Protein AF-0000000079815785 (afdb_homodimer)

Foldseek 3Di:
DPDFDKAWDQDDPVQADPVQFGDPVCVVVVVVVVVQVLLVVLPHHQVNCVVVFKDKDWDDKDKDFDAGHHHPFGKIKTKAWADDDFFKTKMKIFIDTPNHGGMIMIIMMGMATNVPPGTDTDDPSSVSSRDDNDDPDDDPPD/DDDFDKAWDQDDPVQADPVQFGDPVCVVVVVVVVVQVLLVVLPHHQVNCVVVFKDKDWDDKDKDFDAGHHHPFGKIKTKAWADDDFFKTKMKIFIDTPNHGGMIMIIMMGMATNVPPGTDTDDPSSVSSRDDNDDPDDDDPD

Sequence (284 aa):
MHHTFIHPIDVRYLEVDQQGVVFNMWYLAYFDDALTAFLAHRGVPYQDMMDRGFDVQLVNTDITWRRGVGWGDEVGVAVSTARLGSTSFVLDFSVRVDDEECVTGRTVYVVVATDGSGKRPIPDFLRAALEPVEPLLGAVSGMHHTFIHPIDVRYLEVDQQGVVFNMWYLAYFDDALTAFLAHRGVPYQDMMDRGFDVQLVNTDITWRRGVGWGDEVGVAVSTARLGSTSFVLDFSVRVDDEECVTGRTVYVVVATDGSGKRPIPDFLRAALEPVEPLLGAVSG

Secondary structure (DSSP, 8-state):
--PPEEEEE---GGGB-TTSSB-TTHHHHHHHHHHHHHHHHTT--HHHHHHTTEEEEEEEEEEEE-S---TT--EEEEEEEEEE-SSEEEEEEEEEETTEEEEEEEEEEEEEETTS--B-PPPHHHHHHH-SB--SS-----/-PPPEEEEE---GGGB-TTSSB-TTHHHHHHHHHHHHHHHHTT--HHHHHHTTEEEEEEEEEEEE-S---TT--EEEEEEEEEE-SSEEEEEEEEEETTEEEEEEEEEEEEEETTS--B-PPPHHHHHHH-SB--SS-----

Nearest PDB structures (foldseek):
  2egi-assembly1_C  TM=9.684E-01  e=5.042E-11  Aquifex aeolicus
  5v10-assembly1_A-2  TM=9.659E-01  e=1.584E-10  Pseudomonas aeruginosa PAO1
  1z54-assembly1_C  TM=9.532E-01  e=1.678E-10  Thermus thermophilus HB8
  1z54-assembly1_B  TM=9.148E-01  e=1.992E-10  Thermus thermophilus HB8
  2egi-assembly1_A  TM=9.231E-01  e=2.974E-10  Aquifex aeolicus

Solvent-accessible surface area (backbone atoms only — not comparable to full-atom values): 15235 Å² total; per-residue (Å²): 128,86,75,77,51,67,39,77,46,82,62,51,75,86,48,40,42,95,86,62,21,52,41,77,35,55,53,51,50,50,50,51,53,35,52,46,51,51,36,34,74,48,73,46,40,56,66,58,42,42,75,72,40,36,43,73,41,76,37,33,38,41,36,38,49,77,45,82,51,43,69,81,52,61,35,32,33,34,50,33,23,47,42,79,61,63,38,38,38,26,39,25,37,37,32,22,46,87,84,38,79,22,36,39,36,43,35,36,33,35,29,24,36,65,85,68,83,38,79,33,68,59,50,68,72,57,48,59,45,48,50,72,73,47,56,79,62,73,82,76,82,96,127,87,73,75,49,65,38,78,47,83,63,53,74,87,48,41,40,97,86,62,21,52,40,75,32,55,53,52,51,49,50,51,52,38,50,47,51,51,35,35,74,48,72,44,40,57,67,60,42,42,76,72,41,36,44,71,42,74,37,32,38,41,38,38,49,78,46,83,51,43,68,82,53,61,34,32,33,33,51,33,22,47,42,79,61,63,37,36,37,26,38,25,36,38,32,22,47,88,83,39,78,21,34,38,35,42,36,35,32,35,29,24,37,64,84,67,83,38,79,32,66,59,48,69,72,57,48,59,45,48,50,71,73,48,58,78,61,72,82,75,81,97

Radius of gyration: 19.39 Å; Cα contacts (8 Å, |Δi|>4): 593; chains: 2; bounding box: 45×56×38 Å

InterPro domains:
  IPR029069 HotDog domain superfamily [SSF54637] (2-132)
  IPR050563 4-hydroxybenzoyl-CoA thioesterase [PTHR31793] (5-131)

Structure (mmCIF, N/CA/C/O backbone):
data_AF-0000000079815785-model_v1
#
loop_
_entity.id
_entity.type
_entity.pdbx_description
1 polymer '4-hydroxybenzoyl-CoA thioesterase family active site'
#
loop_
_atom_site.group_PDB
_atom_site.id
_atom_site.type_symbol
_atom_site.label_atom_id
_atom_site.label_alt_id
_atom_site.label_comp_id
_atom_site.label_asym_id
_atom_site.label_entity_id
_atom_site.label_seq_id
_atom_site.pdbx_PDB_ins_code
_atom_site.Cartn_x
_atom_site.Cartn_y
_atom_site.Cartn_z
_atom_site.occupancy
_atom_site.B_iso_or_equiv
_atom_site.auth_seq_id
_atom_site.auth_comp_id
_atom_site.auth_asym_id
_atom_site.auth_atom_id
_atom_site.pdbx_PDB_model_num
ATOM 1 N N . MET A 1 1 ? -20.562 13.812 20.344 1 44.97 1 MET A N 1
ATOM 2 C CA . MET A 1 1 ? -19.844 12.688 19.75 1 44.97 1 MET A CA 1
ATOM 3 C C . MET A 1 1 ? -19.266 13.062 18.391 1 44.97 1 MET A C 1
ATOM 5 O O . MET A 1 1 ? -19.984 13.586 17.531 1 44.97 1 MET A O 1
ATOM 9 N N . HIS A 1 2 ? -17.969 13.477 18.312 1 64.56 2 HIS A N 1
ATOM 10 C CA . HIS A 1 2 ? -17.422 14.039 17.078 1 64.56 2 HIS A CA 1
ATOM 11 C C . HIS A 1 2 ? -17.594 13.062 15.914 1 64.56 2 HIS A C 1
ATOM 13 O O . HIS A 1 2 ? -17.438 11.852 16.078 1 64.56 2 HIS A O 1
ATOM 19 N N . HIS A 1 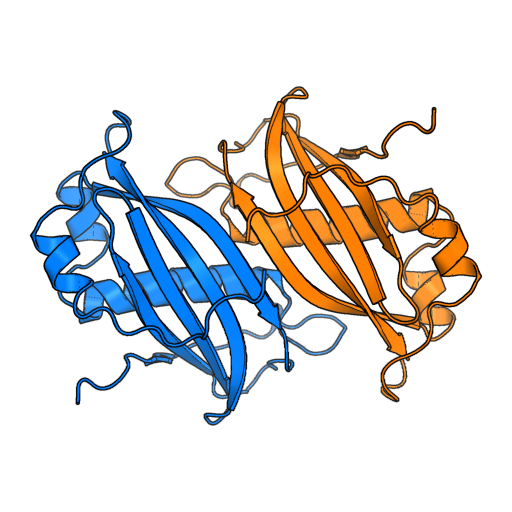3 ? -18.359 13.461 14.977 1 85.88 3 HIS A N 1
ATOM 20 C CA . HIS A 1 3 ? -18.656 12.648 13.797 1 85.88 3 HIS A CA 1
ATOM 21 C C . HIS A 1 3 ? -17.375 12.344 13.008 1 85.88 3 HIS A C 1
ATOM 23 O O . HIS A 1 3 ? -16.531 13.219 12.82 1 85.88 3 HIS A O 1
ATOM 29 N N . THR A 1 4 ? -17.203 11.125 12.75 1 94.31 4 THR A N 1
ATOM 30 C CA . THR A 1 4 ? -16.047 10.672 11.977 1 94.31 4 THR A CA 1
ATOM 31 C C . THR A 1 4 ? -16.031 11.344 10.602 1 94.31 4 THR A C 1
ATOM 33 O O . THR A 1 4 ? -17.062 11.438 9.938 1 94.31 4 THR A O 1
ATOM 36 N N . PHE A 1 5 ? -14.969 11.984 10.312 1 97.75 5 PHE A N 1
ATOM 37 C CA . PHE A 1 5 ? -14.797 12.602 9 1 97.75 5 PHE A CA 1
ATOM 38 C C . PHE A 1 5 ? -14.766 11.547 7.906 1 97.75 5 PHE A C 1
ATOM 40 O O . PHE A 1 5 ? -14.062 10.539 8.023 1 97.75 5 PHE A O 1
ATOM 47 N N . ILE A 1 6 ? -15.539 11.734 6.867 1 98.44 6 ILE A N 1
ATOM 48 C CA . ILE A 1 6 ? -15.562 10.836 5.719 1 98.44 6 ILE A CA 1
ATOM 49 C C . ILE A 1 6 ? -15.258 11.609 4.441 1 98.44 6 ILE A C 1
ATOM 51 O O . ILE A 1 6 ? -15.922 12.602 4.137 1 98.44 6 ILE A O 1
ATOM 55 N N . HIS A 1 7 ? -14.266 11.219 3.736 1 98.69 7 HIS A N 1
ATOM 56 C CA . HIS A 1 7 ? -13.883 11.828 2.473 1 98.69 7 HIS A CA 1
ATOM 57 C C . HIS A 1 7 ? -14.422 11.039 1.286 1 98.69 7 HIS A C 1
ATOM 59 O O . HIS A 1 7 ? -14.086 9.859 1.124 1 98.69 7 HIS A O 1
ATOM 65 N N . PRO A 1 8 ? -15.18 11.695 0.395 1 98.5 8 PRO A N 1
ATOM 66 C CA . PRO A 1 8 ? -15.695 10.961 -0.763 1 98.5 8 PRO A CA 1
ATOM 67 C C . PRO A 1 8 ? -14.625 10.68 -1.811 1 98.5 8 PRO A C 1
ATOM 69 O O . PRO A 1 8 ? -13.742 11.508 -2.033 1 98.5 8 PRO A O 1
ATOM 72 N N . ILE A 1 9 ? -14.711 9.555 -2.404 1 98.44 9 ILE A N 1
ATOM 73 C CA . ILE A 1 9 ? -13.828 9.156 -3.5 1 98.44 9 ILE A CA 1
ATOM 74 C C . ILE A 1 9 ? -14.664 8.828 -4.738 1 98.44 9 ILE A C 1
ATOM 76 O O . ILE A 1 9 ? -15.648 8.086 -4.656 1 98.44 9 ILE A O 1
ATOM 80 N N . ASP A 1 10 ? -14.32 9.406 -5.824 1 97.75 10 ASP A N 1
ATOM 81 C CA . ASP A 1 10 ? -14.875 9.023 -7.121 1 97.75 10 ASP A CA 1
ATOM 82 C C . ASP A 1 10 ? -13.938 8.062 -7.848 1 97.75 10 ASP A C 1
ATOM 84 O O . ASP A 1 10 ? -12.906 8.477 -8.375 1 97.75 10 ASP A O 1
ATOM 88 N N . VAL A 1 11 ? -14.336 6.828 -7.852 1 98.5 11 VAL A N 1
ATOM 89 C CA . VAL A 1 11 ? -13.508 5.816 -8.492 1 98.5 11 VAL A CA 1
ATOM 90 C C . VAL A 1 11 ? -13.5 6.035 -10.008 1 98.5 11 VAL A C 1
ATOM 92 O O . VAL A 1 11 ? -14.562 6.066 -10.641 1 98.5 11 VAL A O 1
ATOM 95 N N . ARG A 1 12 ? -12.43 6.172 -10.609 1 98.56 12 ARG A N 1
ATOM 96 C CA . ARG A 1 12 ? -12.305 6.34 -12.055 1 98.56 12 ARG A CA 1
ATOM 97 C C . ARG A 1 12 ? -12.273 4.992 -12.766 1 98.56 12 ARG A C 1
ATOM 99 O O . ARG A 1 12 ? -11.805 4 -12.203 1 98.56 12 ARG A O 1
ATOM 106 N N . TYR A 1 13 ? -12.625 4.961 -13.977 1 98.25 13 TYR A N 1
ATOM 107 C CA . TYR A 1 13 ? -12.719 3.74 -14.766 1 98.25 13 TYR A CA 1
ATOM 108 C C . TYR A 1 13 ? -11.367 3.037 -14.852 1 98.25 13 TYR A C 1
ATOM 110 O O . TYR A 1 13 ? -11.289 1.813 -14.719 1 98.25 13 TYR A O 1
ATOM 118 N N . LEU A 1 14 ? -10.234 3.668 -14.984 1 98.31 14 LEU A N 1
ATOM 119 C CA . LEU A 1 14 ? -8.906 3.119 -15.227 1 98.31 14 LEU A CA 1
ATOM 120 C C . LEU A 1 14 ? -8.328 2.496 -13.961 1 98.31 14 LEU A C 1
ATOM 122 O O . LEU A 1 14 ? -7.285 1.844 -14 1 98.31 14 LEU A O 1
ATOM 126 N N . GLU A 1 15 ? -8.984 2.76 -12.828 1 98.75 15 GLU A N 1
ATOM 127 C CA . GLU A 1 15 ? -8.461 2.27 -11.562 1 98.75 15 GLU A CA 1
ATOM 128 C C . GLU A 1 15 ? -8.898 0.833 -11.297 1 98.75 15 GLU A C 1
ATOM 130 O O . GLU A 1 15 ? -8.391 0.181 -10.383 1 98.75 15 GLU A O 1
ATOM 135 N N . VAL A 1 16 ? -9.883 0.318 -12.086 1 98.69 16 VAL A N 1
ATOM 136 C CA . VAL A 1 16 ? -10.414 -1.034 -11.945 1 98.69 16 VAL A CA 1
ATOM 137 C C . VAL A 1 16 ? -9.602 -2.002 -12.805 1 98.69 16 VAL A C 1
ATOM 139 O O . VAL A 1 16 ? -9.367 -1.747 -13.984 1 98.69 16 VAL A O 1
ATOM 142 N N . ASP A 1 17 ? -9.203 -3.129 -12.203 1 97.94 17 ASP A N 1
ATOM 143 C CA . ASP A 1 17 ? -8.305 -4.039 -12.906 1 97.94 17 ASP A CA 1
ATOM 144 C C . ASP A 1 17 ? -9.078 -5.223 -13.5 1 97.94 17 ASP A C 1
ATOM 146 O O . ASP A 1 17 ? -10.305 -5.191 -13.578 1 97.94 17 ASP A O 1
ATOM 150 N N . GLN A 1 18 ? -8.344 -6.211 -13.977 1 95.56 18 GLN A N 1
ATOM 151 C CA . GLN A 1 18 ? -8.906 -7.352 -14.688 1 95.56 18 GLN A CA 1
ATOM 152 C C . GLN A 1 18 ? -9.797 -8.188 -13.773 1 95.56 18 GLN A C 1
ATOM 154 O O . GLN A 1 18 ? -10.602 -8.992 -14.25 1 95.56 18 GLN A O 1
ATOM 159 N N . GLN A 1 19 ? -9.641 -8.031 -12.492 1 96.56 19 GLN A N 1
ATOM 160 C CA . GLN A 1 19 ? -10.484 -8.766 -11.555 1 96.56 19 GLN A CA 1
ATOM 161 C C . GLN A 1 19 ? -11.797 -8.031 -11.297 1 96.56 19 GLN A C 1
ATOM 163 O O . GLN A 1 19 ? -12.633 -8.5 -10.531 1 96.56 19 GLN A O 1
ATOM 168 N N . GLY A 1 20 ? -11.93 -6.82 -11.875 1 97.25 20 GLY A N 1
ATOM 169 C CA . GLY A 1 20 ? -13.18 -6.078 -11.805 1 97.25 20 GLY A CA 1
ATOM 170 C C . GLY A 1 20 ? -13.289 -5.207 -10.57 1 97.25 20 GLY A C 1
ATOM 171 O O . GLY A 1 20 ? -14.391 -4.801 -10.188 1 97.25 20 GLY A O 1
ATOM 172 N N . VAL A 1 21 ? -12.172 -5.027 -9.906 1 98.5 21 VAL A N 1
ATOM 173 C CA . VAL A 1 21 ? -12.164 -4.203 -8.703 1 98.5 21 VAL A CA 1
ATOM 174 C C . VAL A 1 21 ? -11.016 -3.197 -8.773 1 98.5 21 VAL A C 1
ATOM 176 O O . VAL A 1 21 ? -10.125 -3.326 -9.609 1 98.5 21 VAL A O 1
ATOM 179 N N . VAL A 1 22 ? -11.086 -2.16 -7.957 1 98.88 22 VAL A N 1
ATOM 180 C CA . VAL A 1 22 ? -10 -1.187 -7.855 1 98.88 22 VAL A CA 1
ATOM 181 C C . VAL A 1 22 ? -8.688 -1.899 -7.531 1 98.88 22 VAL A C 1
ATOM 183 O O . VAL A 1 22 ? -8.609 -2.652 -6.559 1 98.88 22 VAL A O 1
ATOM 186 N N . PHE A 1 23 ? -7.668 -1.639 -8.266 1 98.88 23 PHE A N 1
ATOM 187 C CA . PHE A 1 23 ? -6.352 -2.229 -8.062 1 98.88 23 PHE A CA 1
ATOM 188 C C . PHE A 1 23 ? -5.762 -1.798 -6.727 1 98.88 23 PHE A C 1
ATOM 190 O O . PHE A 1 23 ? -5.984 -0.67 -6.277 1 98.88 23 PHE A O 1
ATOM 197 N N . ASN A 1 24 ? -5.051 -2.641 -6.148 1 98.69 24 ASN A N 1
ATOM 198 C CA . ASN A 1 24 ? -4.652 -2.512 -4.754 1 98.69 24 ASN A CA 1
ATOM 199 C C . ASN A 1 24 ? -3.887 -1.215 -4.504 1 98.69 24 ASN A C 1
ATOM 201 O O . ASN A 1 24 ? -4.066 -0.571 -3.471 1 98.69 24 ASN A O 1
ATOM 205 N N . MET A 1 25 ? -3.064 -0.77 -5.457 1 98.81 25 MET A N 1
ATOM 206 C CA . MET A 1 25 ? -2.17 0.357 -5.211 1 98.81 25 MET A CA 1
ATOM 207 C C . MET A 1 25 ? -2.959 1.649 -5.023 1 98.81 25 MET A C 1
ATOM 209 O O . MET A 1 25 ? -2.521 2.549 -4.305 1 98.81 25 MET A O 1
ATOM 213 N N . TRP A 1 26 ? -4.109 1.76 -5.605 1 98.88 26 TRP A N 1
ATOM 214 C CA . TRP A 1 26 ? -4.855 3.012 -5.621 1 98.88 26 TRP A CA 1
ATOM 215 C C . TRP A 1 26 ? -5.328 3.383 -4.219 1 98.88 26 TRP A C 1
ATOM 217 O O . TRP A 1 26 ? -5.57 4.559 -3.93 1 98.88 26 TRP A O 1
ATOM 227 N N . TYR A 1 27 ? -5.406 2.439 -3.357 1 98.94 27 TYR A N 1
ATOM 228 C CA . TYR A 1 27 ? -5.895 2.707 -2.01 1 98.94 27 TYR A CA 1
ATOM 229 C C . TYR A 1 27 ? -4.91 3.57 -1.232 1 98.94 27 TYR A C 1
ATOM 231 O O . TYR A 1 27 ? -5.312 4.371 -0.385 1 98.94 27 TYR A O 1
ATOM 239 N N . LEU A 1 28 ? -3.623 3.434 -1.52 1 98.94 28 LEU A N 1
ATOM 240 C CA . LEU A 1 28 ? -2.666 4.336 -0.891 1 98.94 28 LEU A CA 1
ATOM 241 C C . LEU A 1 28 ? -2.848 5.762 -1.4 1 98.94 28 LEU A C 1
ATOM 243 O O . LEU A 1 28 ? -2.643 6.723 -0.655 1 98.94 28 LEU A O 1
ATOM 247 N N . ALA A 1 29 ? -3.234 5.922 -2.668 1 98.81 29 ALA A N 1
ATOM 248 C CA . ALA A 1 29 ? -3.584 7.246 -3.178 1 98.81 29 ALA A CA 1
ATOM 249 C C . ALA A 1 29 ? -4.84 7.781 -2.496 1 98.81 29 ALA A C 1
ATOM 251 O O . ALA A 1 29 ? -4.926 8.977 -2.184 1 98.81 29 ALA A O 1
ATOM 252 N N . TYR A 1 30 ? -5.801 6.906 -2.275 1 98.94 30 TYR A N 1
ATOM 253 C CA . TYR A 1 30 ? -7.012 7.309 -1.575 1 98.94 30 TYR A CA 1
ATOM 254 C C . TYR A 1 30 ? -6.695 7.781 -0.161 1 98.94 30 TYR A C 1
ATOM 256 O O . TYR A 1 30 ? -7.25 8.773 0.308 1 98.94 30 TYR A O 1
ATOM 264 N N . PHE A 1 31 ? -5.816 7.051 0.543 1 98.94 31 PHE A N 1
ATOM 265 C CA . PHE A 1 31 ? -5.43 7.426 1.898 1 98.94 31 PHE A CA 1
ATOM 266 C C . PHE A 1 31 ? -4.738 8.781 1.908 1 98.94 31 PHE A C 1
ATOM 268 O O . PHE A 1 31 ? -4.996 9.609 2.785 1 98.94 31 PHE A O 1
ATOM 275 N N . ASP A 1 32 ? -3.912 8.984 0.973 1 98.81 32 ASP A N 1
ATOM 276 C CA . ASP A 1 32 ? -3.219 10.266 0.854 1 98.81 32 ASP A CA 1
ATOM 277 C C . ASP A 1 32 ? -4.207 11.406 0.627 1 98.81 32 ASP A C 1
ATOM 279 O O . ASP A 1 32 ? -4.125 12.445 1.283 1 98.81 32 ASP A O 1
ATOM 283 N N . ASP A 1 33 ? -5.094 11.18 -0.321 1 98.75 33 ASP A N 1
ATOM 284 C CA . ASP A 1 33 ? -6.141 12.148 -0.599 1 98.75 33 ASP A CA 1
ATOM 285 C C . ASP A 1 33 ? -6.98 12.43 0.648 1 98.75 33 ASP A C 1
ATOM 287 O O . ASP A 1 33 ? -7.262 13.586 0.971 1 98.75 33 ASP A O 1
ATOM 291 N N . ALA A 1 34 ? -7.324 11.414 1.352 1 98.88 34 ALA A N 1
ATOM 292 C CA . ALA A 1 34 ? -8.148 11.516 2.555 1 98.88 34 ALA A CA 1
ATOM 293 C C . ALA A 1 34 ? -7.395 12.234 3.674 1 98.88 34 ALA A C 1
ATOM 295 O O . ALA A 1 34 ? -7.984 13.016 4.422 1 98.88 34 ALA A O 1
ATOM 296 N N . LEU A 1 35 ? -6.117 11.906 3.842 1 98.88 35 LEU A N 1
ATOM 297 C CA . LEU A 1 35 ? -5.297 12.633 4.805 1 98.88 35 LEU A CA 1
ATOM 298 C C . LEU A 1 35 ? -5.348 14.133 4.543 1 98.88 35 LEU A C 1
ATOM 300 O O . LEU A 1 35 ? -5.562 14.922 5.465 1 98.88 35 LEU A O 1
ATOM 304 N N . THR A 1 36 ? -5.125 14.516 3.311 1 98.75 36 THR A N 1
ATOM 305 C CA . THR A 1 36 ? -5.102 15.922 2.928 1 98.75 36 THR A CA 1
ATOM 306 C C . THR A 1 36 ? -6.441 16.578 3.221 1 98.75 36 THR A C 1
ATOM 308 O O . THR A 1 36 ? -6.488 17.656 3.816 1 98.75 36 THR A O 1
ATOM 311 N N . ALA A 1 37 ? -7.508 15.93 2.906 1 98.88 37 ALA A N 1
ATOM 312 C CA . ALA A 1 37 ? -8.852 16.453 3.143 1 98.88 37 ALA A CA 1
ATOM 313 C C . ALA A 1 37 ? -9.148 16.547 4.637 1 98.88 37 ALA A C 1
ATOM 315 O O . ALA A 1 37 ? -9.789 17.5 5.09 1 98.88 37 ALA A O 1
ATOM 316 N N . PHE A 1 38 ? -8.742 15.555 5.398 1 98.88 38 PHE A N 1
ATOM 317 C CA . PHE A 1 38 ? -8.938 15.492 6.84 1 98.88 38 PHE A CA 1
ATOM 318 C C . PHE A 1 38 ? -8.266 16.672 7.531 1 98.88 38 PHE A C 1
ATOM 320 O O . PHE A 1 38 ? -8.898 17.375 8.32 1 98.88 38 PHE A O 1
ATOM 327 N N . LEU A 1 39 ? -7.012 16.891 7.184 1 98.81 39 LEU A N 1
ATOM 328 C CA . LEU A 1 39 ? -6.277 18 7.777 1 98.81 39 LEU A CA 1
ATOM 329 C C . LEU A 1 39 ? -6.918 19.328 7.406 1 98.81 39 LEU A C 1
ATOM 331 O O . LEU A 1 39 ? -7.043 20.219 8.25 1 98.81 39 LEU A O 1
ATOM 335 N N . ALA A 1 40 ? -7.324 19.469 6.148 1 98.81 40 ALA A N 1
ATOM 336 C CA . ALA A 1 40 ? -8 20.688 5.723 1 98.81 40 ALA A CA 1
ATOM 337 C C . ALA A 1 40 ? -9.289 20.906 6.508 1 98.81 40 ALA A C 1
ATOM 339 O O . ALA A 1 40 ? -9.562 22.016 6.977 1 98.81 40 ALA A O 1
ATOM 340 N N . HIS A 1 41 ? -10.031 19.859 6.641 1 98.44 41 HIS A N 1
ATOM 341 C CA . HIS A 1 41 ? -11.273 19.891 7.395 1 98.44 41 HIS A CA 1
ATOM 342 C C . HIS A 1 41 ? -11.039 20.359 8.828 1 98.44 41 HIS A C 1
ATOM 344 O O . HIS A 1 41 ? -11.891 21.016 9.422 1 98.44 41 HIS A O 1
ATOM 350 N N . ARG A 1 42 ? -9.914 20.047 9.32 1 98.19 42 ARG A N 1
ATOM 351 C CA . ARG A 1 42 ? -9.555 20.344 10.703 1 98.19 42 ARG A CA 1
ATOM 352 C C . ARG A 1 42 ? -8.82 21.688 10.797 1 98.19 42 ARG A C 1
ATOM 354 O O . ARG A 1 42 ? -8.258 22.016 11.844 1 98.19 42 ARG A O 1
ATOM 361 N N . GLY A 1 43 ? -8.688 22.375 9.711 1 98.25 43 GLY A N 1
ATOM 362 C CA . GLY A 1 43 ? -8.18 23.734 9.734 1 98.25 43 GLY A CA 1
ATOM 363 C C . GLY A 1 43 ? -6.711 23.844 9.375 1 98.25 43 GLY A C 1
ATOM 364 O O . GLY A 1 43 ? -6.078 24.875 9.617 1 98.25 43 GLY A O 1
ATOM 365 N N . VAL A 1 44 ? -6.168 22.75 8.844 1 98.56 44 VAL A N 1
ATOM 366 C CA . VAL A 1 44 ? -4.758 22.75 8.477 1 98.56 44 VAL A CA 1
ATOM 367 C C . VAL A 1 44 ? -4.598 22.281 7.031 1 98.56 44 VAL A C 1
ATOM 369 O O . VAL A 1 44 ? -4.145 21.156 6.785 1 98.56 44 VAL A O 1
ATOM 372 N N . PRO A 1 45 ? -4.883 23.219 6.109 1 98.69 45 PRO A N 1
ATOM 373 C CA . PRO A 1 45 ? -4.57 22.828 4.734 1 98.69 45 PRO A CA 1
ATOM 374 C C . PRO A 1 45 ? -3.102 22.438 4.551 1 98.69 45 PRO A C 1
ATOM 376 O O . PRO A 1 45 ? -2.219 23.078 5.133 1 98.69 45 PRO A O 1
ATOM 379 N N . TYR A 1 46 ? -2.91 21.453 3.777 1 98.44 46 TYR A N 1
ATOM 380 C CA . TYR A 1 46 ? -1.572 20.891 3.648 1 98.44 46 TYR A CA 1
ATOM 381 C C . TYR A 1 46 ? -0.571 21.953 3.195 1 98.44 46 TYR A C 1
ATOM 383 O O . TYR A 1 46 ? 0.554 22 3.697 1 98.44 46 TYR A O 1
ATOM 391 N N . GLN A 1 47 ? -0.963 22.766 2.244 1 98 47 GLN A N 1
ATOM 392 C CA . GLN A 1 47 ? -0.077 23.812 1.752 1 98 47 GLN A CA 1
ATOM 393 C C . GLN A 1 47 ? 0.324 24.766 2.873 1 98 47 GLN A C 1
ATOM 395 O O . GLN A 1 47 ? 1.461 25.234 2.916 1 98 47 GLN A O 1
ATOM 400 N N . ASP A 1 48 ? -0.644 25.094 3.727 1 97.94 48 ASP A N 1
ATOM 401 C CA . ASP A 1 48 ? -0.339 25.938 4.875 1 97.94 48 ASP A CA 1
ATOM 402 C C . ASP A 1 48 ? 0.722 25.297 5.766 1 97.94 48 ASP A C 1
ATOM 404 O O . ASP A 1 48 ? 1.625 25.984 6.254 1 97.94 48 ASP A O 1
ATOM 408 N N . MET A 1 49 ? 0.578 24.031 6 1 98.31 49 MET A N 1
ATOM 409 C CA . MET A 1 49 ? 1.547 23.281 6.793 1 98.31 49 MET A CA 1
ATOM 410 C C . MET A 1 49 ? 2.934 23.344 6.16 1 98.31 49 MET A C 1
ATOM 412 O O . MET A 1 49 ? 3.922 23.609 6.848 1 98.31 49 MET A O 1
ATOM 416 N N . MET A 1 50 ? 3.012 23.188 4.898 1 98.31 50 MET A N 1
ATOM 417 C CA . MET A 1 50 ? 4.281 23.25 4.176 1 98.31 50 MET A CA 1
ATOM 418 C C . MET A 1 50 ? 4.879 24.641 4.25 1 98.31 50 MET A C 1
ATOM 420 O O . MET A 1 50 ? 6.082 24.797 4.453 1 98.31 50 MET A O 1
ATOM 424 N N . ASP A 1 51 ? 4.051 25.688 4.098 1 98.38 51 ASP A N 1
ATOM 425 C CA . ASP A 1 51 ? 4.5 27.078 4.16 1 98.38 51 ASP A CA 1
ATOM 426 C C . ASP A 1 51 ? 5.098 27.406 5.527 1 98.38 51 ASP A C 1
ATOM 428 O O . ASP A 1 51 ? 5.949 28.281 5.645 1 98.38 51 ASP A O 1
ATOM 432 N N . ARG A 1 52 ? 4.629 26.688 6.473 1 98.44 52 ARG A N 1
ATOM 433 C CA . ARG A 1 52 ? 5.109 26.891 7.832 1 98.44 52 ARG A CA 1
ATOM 434 C C . ARG A 1 52 ? 6.363 26.078 8.109 1 98.44 52 ARG A C 1
ATOM 436 O O . ARG A 1 52 ? 6.895 26.094 9.219 1 98.44 52 ARG A O 1
ATOM 443 N N . GLY A 1 53 ? 6.781 25.266 7.148 1 98.5 53 GLY A N 1
ATOM 444 C CA . GLY A 1 53 ? 8.055 24.562 7.246 1 98.5 53 GLY A CA 1
ATOM 445 C C . GLY A 1 53 ? 7.902 23.125 7.684 1 98.5 53 GLY A C 1
ATOM 446 O O . GLY A 1 53 ? 8.875 22.5 8.094 1 98.5 53 GLY A O 1
ATOM 447 N N . PHE A 1 54 ? 6.637 22.609 7.66 1 98.75 54 PHE A N 1
ATOM 448 C CA . PHE A 1 54 ? 6.402 21.234 8.109 1 98.75 54 PHE A CA 1
ATOM 449 C C . PHE A 1 54 ? 5.906 20.375 6.953 1 98.75 54 PHE A C 1
ATOM 451 O O . PHE A 1 54 ? 5.18 20.844 6.078 1 98.75 54 PHE A O 1
ATOM 458 N N . ASP A 1 55 ? 6.305 19.156 6.949 1 98.62 55 ASP A N 1
ATOM 459 C CA . ASP A 1 55 ? 5.859 18.094 6.043 1 98.62 55 ASP A CA 1
ATOM 460 C C . ASP A 1 55 ? 5.699 16.766 6.785 1 98.62 55 ASP A C 1
ATOM 462 O O . ASP A 1 55 ? 5.969 16.688 7.984 1 98.62 55 ASP A O 1
ATOM 466 N N . VAL A 1 56 ? 5.133 15.797 6.125 1 98.56 56 VAL A N 1
ATOM 467 C CA . VAL A 1 56 ? 5.055 14.477 6.742 1 98.56 56 VAL A CA 1
ATOM 468 C C . VAL A 1 56 ? 5.602 13.422 5.777 1 98.56 56 VAL A C 1
ATOM 470 O O . VAL A 1 56 ? 5.5 13.578 4.559 1 98.56 56 VAL A O 1
ATOM 473 N N . GLN A 1 57 ? 6.203 12.453 6.336 1 98.38 57 GLN A N 1
ATOM 474 C CA . GLN A 1 57 ? 6.66 11.281 5.605 1 98.38 57 GLN A CA 1
ATOM 475 C C . GLN A 1 57 ? 5.906 10.031 6.051 1 98.38 57 GLN A C 1
ATOM 477 O O . GLN A 1 57 ? 5.77 9.773 7.246 1 98.38 57 GLN A O 1
ATOM 482 N N . LEU A 1 58 ? 5.359 9.336 5.105 1 98.75 58 LEU A N 1
ATOM 483 C CA . LEU A 1 58 ? 4.797 8.016 5.367 1 98.75 58 LEU A CA 1
ATOM 484 C C . LEU A 1 58 ? 5.902 7 5.629 1 98.75 58 LEU A C 1
ATOM 486 O O . LEU A 1 58 ? 6.816 6.852 4.816 1 98.75 58 LEU A O 1
ATOM 490 N N . VAL A 1 59 ? 5.809 6.309 6.758 1 98.62 59 VAL A N 1
ATOM 491 C CA . VAL A 1 59 ? 6.938 5.438 7.062 1 98.62 59 VAL A CA 1
ATOM 492 C C . VAL A 1 59 ? 6.465 3.99 7.168 1 98.62 59 VAL A C 1
ATOM 494 O O . VAL A 1 59 ? 7.27 3.059 7.098 1 98.62 59 VAL A O 1
ATOM 497 N N . ASN A 1 60 ? 5.227 3.822 7.406 1 98.88 60 ASN A N 1
ATOM 498 C CA . ASN A 1 60 ? 4.648 2.482 7.43 1 98.88 60 ASN A CA 1
ATOM 499 C C . ASN A 1 60 ? 3.146 2.516 7.148 1 98.88 60 ASN A C 1
ATOM 501 O O . ASN A 1 60 ? 2.443 3.414 7.609 1 98.88 60 ASN A O 1
ATOM 505 N N . THR A 1 61 ? 2.688 1.559 6.438 1 98.81 61 THR A N 1
ATOM 506 C CA . THR A 1 61 ? 1.253 1.347 6.289 1 98.81 61 THR A CA 1
ATOM 507 C C . THR A 1 61 ? 0.92 -0.142 6.312 1 98.81 61 THR A C 1
ATOM 509 O O . THR A 1 61 ? 1.634 -0.953 5.719 1 98.81 61 THR A O 1
ATOM 512 N N . ASP A 1 62 ? -0.062 -0.508 7.043 1 98.81 62 ASP A N 1
ATOM 513 C CA . ASP A 1 62 ? -0.687 -1.827 7.031 1 98.81 62 ASP A CA 1
ATOM 514 C C . ASP A 1 62 ? -2.096 -1.761 6.445 1 98.81 62 ASP A C 1
ATOM 516 O O . ASP A 1 62 ? -2.951 -1.034 6.957 1 98.81 62 ASP A O 1
ATOM 520 N N . ILE A 1 63 ? -2.338 -2.434 5.367 1 98.88 63 ILE A N 1
ATOM 521 C CA . ILE A 1 63 ? -3.619 -2.367 4.676 1 98.88 63 ILE A CA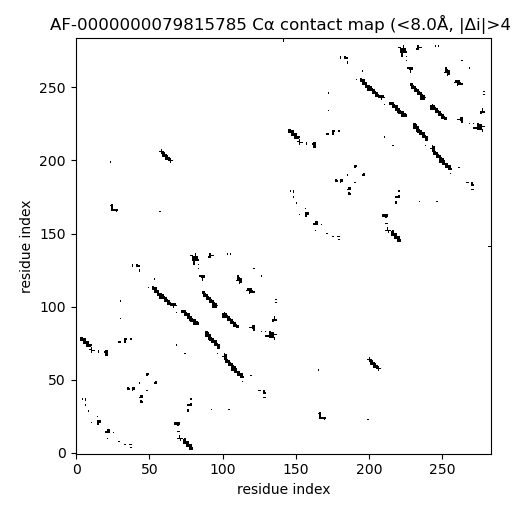 1
ATOM 522 C C . ILE A 1 63 ? -4.227 -3.764 4.578 1 98.88 63 ILE A C 1
ATOM 524 O O . ILE A 1 63 ? -3.523 -4.734 4.289 1 98.88 63 ILE A O 1
ATOM 528 N N . THR A 1 64 ? -5.52 -3.865 4.777 1 98.81 64 THR A N 1
ATOM 529 C CA . THR A 1 64 ? -6.266 -5.113 4.66 1 98.81 64 THR A CA 1
ATOM 530 C C . THR A 1 64 ? -7.441 -4.949 3.703 1 98.81 64 THR A C 1
ATOM 532 O O . THR A 1 64 ? -8.242 -4.027 3.848 1 98.81 64 THR A O 1
ATOM 535 N N . TRP A 1 65 ? -7.465 -5.812 2.721 1 98.75 65 TRP A N 1
ATOM 536 C CA . TRP A 1 65 ? -8.586 -5.879 1.789 1 98.75 65 TRP A CA 1
ATOM 537 C C . TRP A 1 65 ? -9.555 -6.988 2.18 1 98.75 65 TRP A C 1
ATOM 539 O O . TRP A 1 65 ? -9.18 -8.164 2.227 1 98.75 65 TRP A O 1
ATOM 549 N N . ARG A 1 66 ? -10.789 -6.617 2.387 1 97.94 66 ARG A N 1
ATOM 550 C CA . ARG A 1 66 ? -11.797 -7.602 2.758 1 97.94 66 ARG A CA 1
ATOM 551 C C . ARG A 1 66 ? -12.812 -7.793 1.637 1 97.94 66 ARG A C 1
ATOM 553 O O . ARG A 1 66 ? -13.328 -8.898 1.437 1 97.94 66 ARG A O 1
ATOM 560 N N . ARG A 1 67 ? -13.133 -6.727 1.041 1 97.06 67 ARG A N 1
ATOM 561 C CA . ARG A 1 67 ? -14.086 -6.711 -0.068 1 97.06 67 ARG A CA 1
ATOM 562 C C . ARG A 1 67 ? -13.602 -5.793 -1.187 1 97.06 67 ARG A C 1
ATOM 564 O O . ARG A 1 67 ? -13.039 -4.727 -0.925 1 97.06 67 ARG A O 1
ATOM 571 N N . GLY A 1 68 ? -13.93 -6.227 -2.434 1 97.44 68 GLY A N 1
ATOM 572 C CA . GLY A 1 68 ? -13.562 -5.398 -3.57 1 97.44 68 GLY A CA 1
ATOM 573 C C . GLY A 1 68 ? -14.422 -4.16 -3.709 1 97.44 68 GLY A C 1
ATOM 574 O O . GLY A 1 68 ? -15.594 -4.16 -3.32 1 97.44 68 GLY A O 1
ATOM 575 N N . VAL A 1 69 ? -13.797 -3.082 -4.145 1 98.56 69 VAL A N 1
ATOM 576 C CA . VAL A 1 69 ? -14.484 -1.851 -4.523 1 98.56 69 VAL A CA 1
ATOM 577 C C . VAL A 1 69 ? -14.555 -1.746 -6.043 1 98.56 69 VAL A C 1
ATOM 579 O O . VAL A 1 69 ? -13.57 -2.033 -6.738 1 98.56 69 VAL A O 1
ATOM 582 N N . GLY A 1 70 ? -15.672 -1.407 -6.602 1 97.94 70 GLY A N 1
ATOM 583 C CA . GLY A 1 70 ? -15.852 -1.373 -8.039 1 97.94 70 GLY A CA 1
ATOM 584 C C . GLY A 1 70 ? -16.141 0.019 -8.578 1 97.94 70 GLY A C 1
ATOM 585 O O . GLY A 1 70 ? -16.422 0.938 -7.805 1 97.94 70 GLY A O 1
ATOM 586 N N . TRP A 1 71 ? -16 0.134 -9.875 1 97.75 71 TRP A N 1
ATOM 587 C CA . TRP A 1 71 ? -16.391 1.366 -10.547 1 97.75 71 TRP A CA 1
ATOM 588 C C . TRP A 1 71 ? -17.875 1.63 -10.383 1 97.75 71 TRP A C 1
ATOM 590 O O . TRP A 1 71 ? -18.703 0.718 -10.523 1 97.75 71 TRP A O 1
ATOM 600 N N . GLY A 1 72 ? -18.25 2.906 -10.07 1 96.38 72 GLY A N 1
ATOM 601 C CA . GLY A 1 72 ? -19.656 3.246 -9.875 1 96.38 72 GLY A CA 1
ATOM 602 C C . GLY A 1 72 ? -20.094 3.16 -8.422 1 96.38 72 GLY A C 1
ATOM 603 O O . GLY A 1 72 ? -21.156 3.674 -8.055 1 96.38 72 GLY A O 1
ATOM 604 N N . ASP A 1 73 ? -19.328 2.418 -7.59 1 97.5 73 ASP A N 1
ATOM 605 C CA . ASP A 1 73 ? -19.641 2.363 -6.168 1 97.5 73 ASP A CA 1
ATOM 606 C C . ASP A 1 73 ? -19.641 3.762 -5.551 1 97.5 73 ASP A C 1
ATOM 608 O O . ASP A 1 73 ? -18.906 4.641 -5.996 1 97.5 73 ASP A O 1
ATOM 612 N N . GLU A 1 74 ? -20.438 4.012 -4.562 1 96.88 74 GLU A N 1
ATOM 613 C CA . GLU A 1 74 ? -20.344 5.184 -3.699 1 96.88 74 GLU A CA 1
ATOM 614 C C . GLU A 1 74 ? -19.312 4.973 -2.594 1 96.88 74 GLU A C 1
ATOM 616 O O . GLU A 1 74 ? -19.594 4.312 -1.594 1 96.88 74 GLU A O 1
ATOM 621 N N . VAL A 1 75 ? -18.172 5.551 -2.791 1 98.5 75 VAL A N 1
ATOM 622 C CA . VAL A 1 75 ? -17.047 5.234 -1.928 1 98.5 75 VAL A CA 1
ATOM 623 C C . VAL A 1 75 ? -16.75 6.414 -1.003 1 98.5 75 VAL A C 1
ATOM 625 O O . VAL A 1 75 ? -16.781 7.57 -1.433 1 98.5 75 VAL A O 1
ATOM 628 N N . GLY A 1 76 ? -16.562 6.148 0.272 1 98.69 76 GLY A N 1
ATOM 629 C CA . GLY A 1 76 ? -16.031 7.082 1.249 1 98.69 76 GLY A CA 1
ATOM 630 C C . GLY A 1 76 ? -14.875 6.512 2.057 1 98.69 76 GLY A C 1
ATOM 631 O O . GLY A 1 76 ? -14.844 5.312 2.334 1 98.69 76 GLY A O 1
ATOM 632 N N . VAL A 1 77 ? -13.984 7.355 2.416 1 98.88 77 VAL A N 1
ATOM 633 C CA . VAL A 1 77 ? -12.891 6.965 3.299 1 98.88 77 VAL A CA 1
ATOM 634 C C . VAL A 1 77 ? -13.039 7.668 4.645 1 98.88 77 VAL A C 1
ATOM 636 O O . VAL A 1 77 ? -12.922 8.891 4.727 1 98.88 77 VAL A O 1
ATOM 639 N N . ALA A 1 78 ? -13.273 6.898 5.668 1 98.69 78 ALA A N 1
ATOM 640 C CA . ALA A 1 78 ? -13.234 7.438 7.027 1 98.69 78 ALA A CA 1
ATOM 641 C C . ALA A 1 78 ? -11.797 7.586 7.516 1 98.69 78 ALA A C 1
ATOM 643 O O . ALA A 1 78 ? -10.953 6.723 7.258 1 98.69 78 ALA A O 1
ATOM 644 N N . VAL A 1 79 ? -11.57 8.695 8.234 1 98.69 79 VAL A N 1
ATOM 645 C 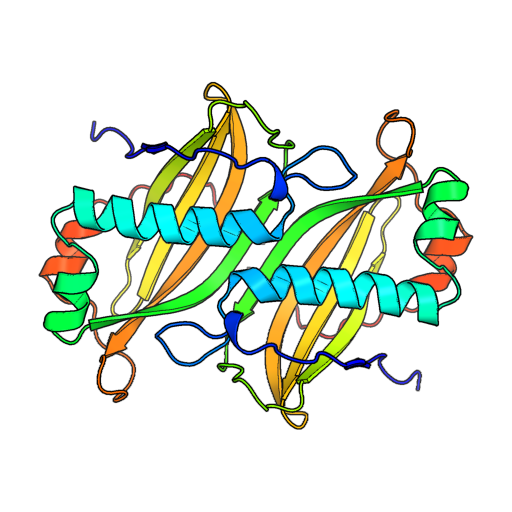CA . VAL A 1 79 ? -10.234 8.977 8.75 1 98.69 79 VAL A CA 1
ATOM 646 C C . VAL A 1 79 ? -10.312 9.367 10.219 1 98.69 79 VAL A C 1
ATOM 648 O O . VAL A 1 79 ? -11.195 10.133 10.617 1 98.69 79 VAL A O 1
ATOM 651 N N . SER A 1 80 ? -9.422 8.875 11.016 1 98.44 80 SER A N 1
ATOM 652 C CA . SER A 1 80 ? -9.297 9.32 12.398 1 98.44 80 SER A CA 1
ATOM 653 C C . SER A 1 80 ? -7.887 9.094 12.93 1 98.44 80 SER A C 1
ATOM 655 O O . SER A 1 80 ? -7.168 8.219 12.438 1 98.44 80 SER A O 1
ATOM 657 N N . THR A 1 81 ? -7.57 9.867 13.906 1 98.75 81 THR A N 1
ATOM 658 C CA . THR A 1 81 ? -6.273 9.703 14.555 1 98.75 81 THR A CA 1
ATOM 659 C C . THR A 1 81 ? -6.281 8.492 15.477 1 98.75 81 THR A C 1
ATOM 661 O O . THR A 1 81 ? -7.148 8.367 16.344 1 98.75 81 THR A O 1
ATOM 664 N N . ALA A 1 82 ? -5.332 7.664 15.242 1 98.75 82 ALA A N 1
ATOM 665 C CA . ALA A 1 82 ? -5.25 6.449 16.047 1 98.75 82 ALA A CA 1
ATOM 666 C C . ALA A 1 82 ? -4.25 6.609 17.188 1 98.75 82 ALA A C 1
ATOM 668 O O . ALA A 1 82 ? -4.418 6.02 18.25 1 98.75 82 ALA A O 1
ATOM 669 N N . ARG A 1 83 ? -3.236 7.289 16.938 1 98.75 83 ARG A N 1
ATOM 670 C CA . ARG A 1 83 ? -2.174 7.547 17.906 1 98.75 83 ARG A CA 1
ATOM 671 C C . ARG A 1 83 ? -1.509 8.891 17.641 1 98.75 83 ARG A C 1
ATOM 673 O O . ARG A 1 83 ? -1.431 9.336 16.5 1 98.75 83 ARG A O 1
ATOM 680 N N . LEU A 1 84 ? -1.074 9.445 18.625 1 98.62 84 LEU A N 1
ATOM 681 C CA . LEU A 1 84 ? -0.36 10.719 18.562 1 98.62 84 LEU A CA 1
ATOM 682 C C . LEU A 1 84 ? 0.892 10.688 19.422 1 98.62 84 LEU A C 1
ATOM 684 O O . LEU A 1 84 ? 0.802 10.516 20.641 1 98.62 84 LEU A O 1
ATOM 688 N N . GLY A 1 85 ? 2.039 10.781 18.766 1 98.62 85 GLY A N 1
ATOM 689 C CA . GLY A 1 85 ? 3.312 10.812 19.469 1 98.62 85 GLY A CA 1
ATOM 690 C C . GLY A 1 85 ? 3.938 12.195 19.5 1 98.62 85 GLY A C 1
ATOM 691 O O . GLY A 1 85 ? 3.24 13.203 19.359 1 98.62 85 GLY A O 1
ATOM 692 N N . SER A 1 86 ? 5.297 12.242 19.734 1 98.69 86 SER A N 1
ATOM 693 C CA . SER A 1 86 ? 6.004 13.516 19.781 1 98.69 86 SER A CA 1
ATOM 694 C C . SER A 1 86 ? 6.395 13.992 18.391 1 98.69 86 SER A C 1
ATOM 696 O O . 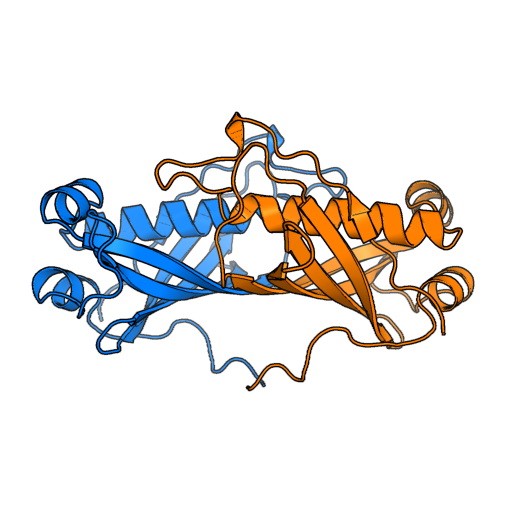SER A 1 86 ? 6.289 15.188 18.094 1 98.69 86 SER A O 1
ATOM 698 N N . THR A 1 87 ? 6.84 13.047 17.594 1 98.88 87 THR A N 1
ATOM 699 C CA . THR A 1 87 ? 7.316 13.422 16.266 1 98.88 87 THR A CA 1
ATOM 700 C C . THR A 1 87 ? 6.547 12.672 15.18 1 98.88 87 THR A C 1
ATOM 702 O O . THR A 1 87 ? 6.766 12.898 13.992 1 98.88 87 THR A O 1
ATOM 705 N N . SER A 1 88 ? 5.656 11.719 15.609 1 98.88 88 SER A N 1
ATOM 706 C CA . SER A 1 88 ? 4.91 10.891 14.664 1 98.88 88 SER A CA 1
ATOM 707 C C . SER A 1 88 ? 3.451 10.75 15.086 1 98.88 88 SER A C 1
ATOM 709 O O . SER A 1 88 ? 3.107 10.992 16.234 1 98.88 88 SER A O 1
ATOM 711 N N . PHE A 1 89 ? 2.637 10.414 14.125 1 98.88 89 PHE A N 1
ATOM 712 C CA . PHE A 1 89 ? 1.23 10.125 14.383 1 98.88 89 PHE A CA 1
ATOM 713 C C . PHE A 1 89 ? 0.728 9.016 13.461 1 98.88 89 PHE A C 1
ATOM 715 O O . PHE A 1 89 ? 1.373 8.695 12.461 1 98.88 89 PHE A O 1
ATOM 722 N N . VAL A 1 90 ? -0.365 8.414 13.906 1 98.94 90 VAL A N 1
ATOM 723 C CA . VAL A 1 90 ? -0.965 7.301 13.172 1 98.94 90 VAL A CA 1
ATOM 724 C C . VAL A 1 90 ? -2.406 7.645 12.797 1 98.94 90 VAL A C 1
ATOM 726 O O . VAL A 1 90 ? -3.186 8.086 13.648 1 98.94 90 VAL A O 1
ATOM 729 N N . LEU A 1 91 ? -2.736 7.492 11.57 1 98.88 91 LEU A N 1
ATOM 730 C CA . LEU A 1 91 ? -4.121 7.605 11.125 1 98.88 91 LEU A CA 1
ATOM 731 C C . LEU A 1 91 ? -4.684 6.242 10.734 1 98.88 91 LEU A C 1
ATOM 733 O O . LEU A 1 91 ? -3.98 5.426 10.133 1 98.88 91 LEU A O 1
ATOM 737 N N . ASP A 1 92 ? -5.918 6.066 11.07 1 98.88 92 ASP A N 1
ATOM 738 C CA . ASP A 1 92 ? -6.719 4.957 10.555 1 98.88 92 ASP A CA 1
ATOM 739 C C . ASP A 1 92 ? -7.566 5.395 9.367 1 98.88 92 ASP A C 1
ATOM 741 O O . ASP A 1 92 ? -8.133 6.492 9.367 1 98.88 92 ASP A O 1
ATOM 745 N N . PHE A 1 93 ? -7.633 4.535 8.43 1 98.94 93 PHE A N 1
ATOM 746 C CA . PHE A 1 93 ? -8.492 4.715 7.266 1 98.94 93 PHE A CA 1
ATOM 747 C C . PHE A 1 93 ? -9.445 3.539 7.109 1 98.94 93 PHE A C 1
ATOM 749 O O . PHE A 1 93 ? -9.047 2.383 7.277 1 98.94 93 PHE A O 1
ATOM 756 N N . SER A 1 94 ? -10.656 3.818 6.836 1 98.81 94 SER A N 1
ATOM 757 C CA . SER A 1 94 ? -11.672 2.822 6.5 1 98.81 94 SER A CA 1
ATOM 758 C C . SER A 1 94 ? -12.383 3.178 5.203 1 98.81 94 SER A C 1
ATOM 760 O O . SER A 1 94 ? -13.141 4.152 5.152 1 98.81 94 SER A O 1
ATOM 762 N N . VAL A 1 95 ? -12.086 2.426 4.164 1 98.88 95 VAL A N 1
ATOM 763 C CA . VAL A 1 95 ? -12.781 2.592 2.889 1 98.88 95 VAL A CA 1
ATOM 764 C C . VAL A 1 95 ? -14.125 1.872 2.932 1 98.88 95 VAL A C 1
ATOM 766 O O . VAL A 1 95 ? -14.188 0.67 3.203 1 98.88 95 VAL A O 1
ATOM 769 N N . ARG A 1 96 ? -15.102 2.607 2.557 1 98.62 96 ARG A N 1
ATOM 770 C CA . ARG A 1 96 ? -16.453 2.076 2.719 1 98.62 96 ARG A CA 1
ATOM 771 C C . ARG A 1 96 ? -17.266 2.24 1.438 1 98.62 96 ARG A C 1
ATOM 773 O O . ARG A 1 96 ? -17.125 3.242 0.733 1 98.62 96 ARG A O 1
ATOM 780 N N . VAL A 1 97 ? -18.031 1.235 1.145 1 98.06 97 VAL A N 1
ATOM 781 C CA . VAL A 1 97 ? -19.062 1.269 0.107 1 98.06 97 VAL A CA 1
ATOM 782 C C . VAL A 1 97 ? -20.438 1.1 0.739 1 98.06 97 VAL A C 1
ATOM 784 O O . VAL A 1 97 ? -20.703 0.105 1.419 1 98.06 97 VAL A O 1
ATOM 787 N N . ASP A 1 98 ? -21.328 2.037 0.47 1 91.44 98 ASP A N 1
ATOM 788 C CA . ASP A 1 98 ? -22.641 2 1.092 1 91.44 98 ASP A CA 1
ATOM 789 C C . ASP A 1 98 ? -22.547 1.692 2.584 1 91.44 98 ASP A C 1
ATOM 791 O O . ASP A 1 98 ? -23.203 0.785 3.084 1 91.44 98 ASP A O 1
ATOM 795 N N . ASP A 1 99 ? -21.594 2.186 3.316 1 89 99 ASP A N 1
ATOM 796 C CA . ASP A 1 99 ? -21.359 2.156 4.758 1 89 99 ASP A CA 1
ATOM 797 C C . ASP A 1 99 ? -20.766 0.823 5.191 1 89 99 ASP A C 1
ATOM 799 O O . ASP A 1 99 ? -20.625 0.56 6.387 1 89 99 ASP A O 1
ATOM 803 N N . GLU A 1 100 ? -20.5 -0.008 4.273 1 96.5 100 GLU A N 1
ATOM 804 C CA . GLU A 1 100 ? -19.812 -1.257 4.578 1 96.5 100 GLU A CA 1
ATOM 805 C C . GLU A 1 100 ? -18.297 -1.11 4.395 1 96.5 100 GLU A C 1
ATOM 807 O O . GLU A 1 100 ? -17.828 -0.661 3.346 1 96.5 100 GLU A O 1
ATOM 812 N N . GLU A 1 101 ? -17.594 -1.454 5.414 1 98.31 101 GLU A N 1
ATOM 813 C CA . GLU A 1 101 ? -16.125 -1.376 5.355 1 98.31 101 GLU A CA 1
ATOM 814 C C . GLU A 1 101 ? -15.562 -2.414 4.391 1 98.31 101 GLU A C 1
ATOM 816 O O . GLU A 1 101 ? -15.859 -3.604 4.504 1 98.31 101 GLU A O 1
ATOM 821 N N . CYS A 1 102 ? -14.812 -2.008 3.434 1 98.75 102 CYS A N 1
ATOM 822 C CA . CYS A 1 102 ? -14.25 -2.883 2.408 1 98.75 102 CYS A CA 1
ATOM 823 C C . CYS A 1 102 ? -12.75 -3.051 2.59 1 98.75 102 CYS A C 1
ATOM 825 O O . CYS A 1 102 ? -12.227 -4.164 2.496 1 98.75 102 CYS A O 1
ATOM 827 N N . VAL A 1 103 ? -12.039 -1.95 2.82 1 98.81 103 VAL A N 1
ATOM 828 C CA . VAL A 1 103 ? -10.586 -1.933 2.971 1 98.81 103 VAL A CA 1
ATOM 829 C C . VAL A 1 103 ? -10.203 -1.044 4.152 1 98.81 103 VAL A C 1
ATOM 831 O O . VAL A 1 103 ? -10.766 0.037 4.332 1 98.81 103 VAL A O 1
ATOM 834 N N . THR A 1 104 ? -9.242 -1.466 4.953 1 98.88 104 THR A N 1
ATOM 835 C CA . THR A 1 104 ? -8.758 -0.644 6.055 1 98.88 104 THR A CA 1
ATOM 836 C C . THR A 1 104 ? -7.246 -0.441 5.949 1 98.88 104 THR A C 1
ATOM 838 O O . THR A 1 104 ? -6.543 -1.264 5.359 1 98.88 104 THR A O 1
ATOM 841 N N . GLY A 1 105 ? -6.824 0.65 6.426 1 98.81 105 GLY A N 1
ATOM 842 C CA . GLY A 1 105 ? -5.406 0.977 6.48 1 98.81 105 GLY A CA 1
ATOM 843 C C . GLY A 1 105 ? -5.02 1.739 7.734 1 98.81 105 GLY A C 1
ATOM 844 O O . GLY A 1 105 ? -5.773 2.594 8.203 1 98.81 105 GLY A O 1
ATOM 845 N N . ARG A 1 106 ? -3.957 1.408 8.32 1 98.94 106 ARG A N 1
ATOM 846 C CA . ARG A 1 106 ? -3.305 2.164 9.383 1 98.94 106 ARG A CA 1
ATOM 847 C C . ARG A 1 106 ? -1.93 2.654 8.945 1 98.94 106 ARG A C 1
ATOM 849 O O . ARG A 1 106 ? -1.087 1.858 8.523 1 98.94 106 ARG A O 1
ATOM 856 N N . THR A 1 107 ? -1.722 3.902 8.961 1 98.88 107 THR A N 1
ATOM 857 C CA . THR A 1 107 ? -0.503 4.492 8.422 1 98.88 107 THR A CA 1
ATOM 858 C C . THR A 1 107 ? 0.217 5.32 9.484 1 98.88 107 THR A C 1
ATOM 860 O O . THR A 1 107 ? -0.411 6.102 10.195 1 98.88 107 THR A O 1
ATOM 863 N N . VAL A 1 108 ? 1.495 5.148 9.555 1 98.94 108 VAL A N 1
ATOM 864 C CA . VAL A 1 108 ? 2.357 5.938 10.43 1 98.94 108 VAL A CA 1
ATOM 865 C C . VAL A 1 108 ? 3.016 7.059 9.633 1 98.94 108 VAL A C 1
ATOM 867 O O . VAL A 1 108 ? 3.641 6.809 8.602 1 98.94 108 VAL A O 1
ATOM 870 N N . TYR A 1 109 ? 2.881 8.25 10.133 1 98.88 109 TYR A N 1
ATOM 871 C CA . TYR A 1 109 ? 3.518 9.43 9.555 1 98.88 109 TYR A CA 1
ATOM 872 C C . TYR A 1 109 ? 4.531 10.031 10.523 1 98.88 109 TYR A C 1
ATOM 874 O O . TYR A 1 109 ? 4.293 10.078 11.727 1 98.88 109 TYR A O 1
ATOM 882 N N . VAL A 1 110 ? 5.57 10.492 9.992 1 98.94 110 VAL A N 1
ATOM 883 C CA . VAL A 1 110 ? 6.555 11.242 10.773 1 98.94 110 VAL A CA 1
ATOM 884 C C . VAL A 1 110 ? 6.586 12.695 10.297 1 98.94 110 VAL A C 1
ATOM 886 O O . VAL A 1 110 ? 6.594 12.961 9.094 1 98.94 110 VAL A O 1
ATOM 889 N N . VAL A 1 111 ? 6.629 13.609 11.203 1 98.94 111 VAL A N 1
ATOM 890 C CA . VAL A 1 111 ? 6.699 15.023 10.867 1 98.94 111 VAL A CA 1
ATOM 891 C C . VAL A 1 111 ? 8.148 15.422 10.594 1 98.94 111 VAL A C 1
ATOM 893 O O . VAL A 1 111 ? 9.047 15.07 11.359 1 98.94 111 VAL A O 1
ATOM 896 N N . VAL A 1 112 ? 8.312 16.125 9.5 1 98.75 112 VAL A N 1
ATOM 897 C CA . VAL A 1 112 ? 9.664 16.516 9.109 1 98.75 112 VAL A CA 1
ATOM 898 C C . VAL A 1 112 ? 9.656 18 8.695 1 98.75 112 VAL A C 1
ATOM 900 O O . VAL A 1 112 ? 8.602 18.562 8.43 1 98.75 112 VAL A O 1
ATOM 903 N N . ALA A 1 113 ? 10.867 18.547 8.625 1 98.62 113 ALA A N 1
ATOM 904 C CA . ALA A 1 113 ? 11.031 19.891 8.109 1 98.62 113 ALA A CA 1
ATOM 905 C C . ALA A 1 113 ? 11.023 19.906 6.582 1 98.62 113 ALA A C 1
ATOM 907 O O . ALA A 1 113 ? 11.555 19 5.945 1 98.62 113 ALA A O 1
ATOM 908 N N . THR A 1 114 ? 10.539 21.047 6.008 1 97.94 114 THR A N 1
ATOM 909 C CA . THR A 1 114 ? 10.516 21.141 4.555 1 97.94 114 THR A CA 1
ATOM 910 C C . THR A 1 114 ? 11.906 21.469 4.008 1 97.94 114 THR A C 1
ATOM 912 O O . THR A 1 114 ? 12.156 21.297 2.812 1 97.94 114 THR A O 1
ATOM 915 N N . ASP A 1 115 ? 12.805 21.844 4.895 1 96.94 115 ASP A N 1
ATOM 916 C CA . ASP A 1 115 ? 14.117 22.266 4.418 1 96.94 115 ASP A CA 1
ATOM 917 C C . ASP A 1 115 ? 15.102 21.094 4.41 1 96.94 115 ASP A C 1
ATOM 919 O O . ASP A 1 115 ? 16.281 21.281 4.141 1 96.94 115 ASP A O 1
ATOM 923 N N . GLY A 1 116 ? 14.641 19.984 4.812 1 95 116 GLY A N 1
ATOM 924 C CA . GLY A 1 116 ? 15.469 18.797 4.742 1 95 116 GLY A CA 1
ATOM 925 C C . GLY A 1 116 ? 16.266 18.547 6.008 1 95 116 GLY A C 1
ATOM 926 O O . GLY A 1 116 ? 17.094 17.625 6.051 1 95 116 GLY A O 1
ATOM 927 N N . SER A 1 117 ? 16 19.234 7.059 1 96.94 117 SER A N 1
ATOM 928 C CA . SER A 1 117 ? 16.797 19.125 8.273 1 96.94 117 SER A CA 1
ATOM 929 C C . SER A 1 117 ? 16.375 17.938 9.109 1 96.94 117 SER A C 1
ATOM 931 O O . SER A 1 117 ? 17.016 17.609 10.109 1 96.94 117 SER A O 1
ATOM 933 N N . GLY A 1 118 ? 15.305 17.344 8.695 1 97.31 118 GLY A N 1
ATOM 934 C CA . GLY A 1 118 ? 14.977 16.078 9.328 1 97.31 118 GLY A CA 1
ATOM 935 C C . GLY A 1 118 ? 13.742 16.156 10.203 1 97.31 118 GLY A C 1
ATOM 936 O O . GLY A 1 118 ? 12.875 17 10 1 97.31 118 GLY A O 1
ATOM 937 N N . LYS A 1 119 ? 13.602 15.258 11.164 1 98.19 119 LYS A N 1
ATOM 938 C CA . LYS A 1 119 ? 12.438 15.047 12.016 1 98.19 119 LYS A CA 1
ATOM 939 C C . LYS A 1 119 ? 12.18 16.25 12.898 1 98.19 119 LYS A C 1
ATOM 941 O O . LYS A 1 119 ? 13.117 16.891 13.398 1 98.19 119 LYS A O 1
ATOM 946 N N . ARG A 1 120 ? 10.961 16.531 13.062 1 98.56 120 ARG A N 1
ATOM 947 C CA . ARG A 1 120 ? 10.508 17.641 13.906 1 98.56 120 ARG A CA 1
ATOM 948 C C . ARG A 1 120 ? 9.438 17.172 14.891 1 98.56 120 ARG A C 1
ATOM 950 O O . ARG A 1 120 ? 8.648 16.266 14.578 1 98.56 120 ARG A O 1
ATOM 957 N N . PRO A 1 121 ? 9.391 17.844 16.047 1 98.75 121 PRO A N 1
ATOM 958 C CA . PRO A 1 121 ? 8.219 17.609 16.891 1 98.75 121 PRO A CA 1
ATOM 959 C C . PRO A 1 121 ? 6.914 18.031 16.203 1 98.75 121 PRO A C 1
ATOM 961 O O . PRO A 1 121 ? 6.914 18.953 15.398 1 98.75 121 PRO A O 1
ATOM 964 N N . ILE A 1 122 ? 5.871 17.344 16.547 1 98.94 122 ILE A N 1
ATOM 965 C CA . ILE A 1 122 ? 4.57 17.781 16.047 1 98.94 122 ILE A CA 1
ATOM 966 C C . ILE A 1 122 ? 4.25 19.172 16.578 1 98.94 122 ILE A C 1
ATOM 968 O O . ILE A 1 122 ? 4.137 19.359 17.797 1 98.94 122 ILE A O 1
ATOM 972 N N . PRO A 1 123 ? 4.082 20.125 15.664 1 98.81 123 PRO A N 1
ATOM 973 C CA . PRO A 1 123 ? 3.766 21.469 16.156 1 98.81 123 PRO A CA 1
ATOM 974 C C . PRO A 1 123 ? 2.352 21.562 16.734 1 98.81 123 PRO A C 1
ATOM 976 O O . PRO A 1 123 ? 1.487 20.75 16.391 1 98.81 123 PRO A O 1
ATOM 979 N N . ASP A 1 124 ? 2.092 22.578 17.5 1 98.56 124 ASP A N 1
ATOM 980 C CA . ASP A 1 124 ? 0.838 22.703 18.234 1 98.56 124 ASP A CA 1
ATOM 981 C C . ASP A 1 124 ? -0.357 22.734 17.297 1 98.56 124 ASP A C 1
ATOM 983 O O . ASP A 1 124 ? -1.392 22.125 17.562 1 98.56 124 ASP A O 1
ATOM 987 N N . PHE A 1 125 ? -0.246 23.453 16.203 1 98.62 125 PHE A N 1
ATOM 988 C CA . PHE A 1 125 ? -1.383 23.609 15.312 1 98.62 125 PHE A CA 1
ATOM 989 C C . PHE A 1 125 ? -1.749 22.266 14.68 1 98.62 125 PHE A C 1
ATOM 991 O O . PHE A 1 125 ? -2.928 21.969 14.477 1 98.62 125 PHE A O 1
ATOM 998 N N . LEU A 1 126 ? -0.76 21.469 14.344 1 98.81 126 LEU A N 1
ATOM 999 C CA . LEU A 1 126 ? -1.024 20.141 13.789 1 98.81 126 LEU A CA 1
ATOM 1000 C C . LEU A 1 126 ? -1.553 19.203 14.859 1 98.81 126 LEU A C 1
ATOM 1002 O O . LEU A 1 126 ? -2.457 18.406 14.602 1 98.81 126 LEU A O 1
ATOM 1006 N N . ARG A 1 127 ? -0.983 19.266 16.031 1 98.75 127 ARG A N 1
ATOM 1007 C CA . ARG A 1 127 ? -1.474 18.453 17.156 1 98.75 127 ARG A CA 1
ATOM 1008 C C . ARG A 1 127 ? -2.959 18.703 17.391 1 98.75 127 ARG A C 1
ATOM 1010 O O . ARG A 1 127 ? -3.732 17.766 17.562 1 98.75 127 ARG A O 1
ATOM 1017 N N . ALA A 1 128 ? -3.312 19.969 17.422 1 98.44 128 ALA A N 1
ATOM 1018 C CA . ALA A 1 128 ? -4.711 20.328 17.641 1 98.44 128 ALA A CA 1
ATOM 1019 C C . ALA A 1 128 ? -5.602 19.734 16.547 1 98.44 128 ALA A C 1
ATOM 1021 O O . ALA A 1 128 ? -6.715 19.297 16.828 1 98.44 128 ALA A O 1
ATOM 1022 N N . ALA A 1 129 ? -5.094 19.734 15.336 1 98.38 129 ALA A N 1
ATOM 1023 C CA . ALA A 1 129 ? -5.848 19.188 14.203 1 98.38 129 ALA A CA 1
ATOM 1024 C C . ALA A 1 129 ? -5.996 17.672 14.305 1 98.38 129 ALA A C 1
ATOM 1026 O O . ALA A 1 129 ? -6.98 17.109 13.828 1 98.38 129 ALA A O 1
ATOM 1027 N N . LEU A 1 130 ? -5.055 17.031 14.938 1 98.56 130 LEU A N 1
ATOM 1028 C CA . LEU A 1 130 ? -5.012 15.57 14.977 1 98.56 130 LEU A CA 1
ATOM 1029 C C . LEU A 1 130 ? -5.777 15.031 16.172 1 98.56 130 LEU A C 1
ATOM 1031 O O . LEU A 1 130 ? -6.082 13.844 16.25 1 98.56 130 LEU A O 1
ATOM 1035 N N . GLU A 1 131 ? -6.086 15.867 17.125 1 97.56 131 GLU A N 1
ATOM 1036 C CA . GLU A 1 131 ? -6.875 15.477 18.281 1 97.56 131 GLU A CA 1
ATOM 1037 C C . GLU A 1 131 ? -8.367 15.641 18.016 1 97.56 131 GLU A C 1
ATOM 1039 O O . GLU A 1 131 ? -8.773 16.5 17.234 1 97.56 131 GLU A O 1
ATOM 1044 N N . PRO A 1 132 ? -9.258 14.836 18.656 1 97.62 132 PRO A N 1
ATOM 1045 C CA . PRO A 1 132 ? -8.906 13.805 19.641 1 97.62 132 PRO A CA 1
ATOM 1046 C C . PRO A 1 132 ? -8.445 12.5 18.984 1 97.62 132 PRO A C 1
ATOM 1048 O O . PRO A 1 132 ? -8.703 12.273 17.797 1 97.62 132 PRO A O 1
ATOM 1051 N N . VAL A 1 133 ? -7.734 11.703 19.75 1 98 133 VAL A N 1
ATOM 1052 C CA . VAL A 1 133 ? -7.336 10.367 19.328 1 98 133 VAL A CA 1
ATOM 1053 C C . VAL A 1 133 ? -8.516 9.406 19.484 1 98 133 VAL A C 1
ATOM 1055 O O . VAL A 1 133 ? -8.961 9.133 20.594 1 98 133 VAL A O 1
ATOM 1058 N N . GLU A 1 134 ? -8.961 8.938 18.359 1 97.38 134 GLU A N 1
ATOM 1059 C CA . GLU A 1 134 ? -10.102 8.023 18.312 1 97.38 134 GLU A CA 1
ATOM 1060 C C . GLU A 1 134 ? -9.891 6.938 17.25 1 97.38 134 GLU A C 1
ATOM 1062 O O . GLU A 1 134 ? -10.383 7.047 16.125 1 97.38 134 GLU A O 1
ATOM 1067 N N . PRO A 1 135 ? -9.266 5.867 17.656 1 97.81 135 PRO A N 1
ATOM 1068 C CA . PRO A 1 135 ? -8.961 4.816 16.688 1 97.81 135 PRO A CA 1
ATOM 1069 C C . PRO A 1 135 ? -10.211 4.234 16.031 1 97.81 135 PRO A C 1
ATOM 1071 O O . PRO A 1 135 ? -11.234 4.059 16.703 1 97.81 135 PRO A O 1
ATOM 1074 N N . LEU A 1 136 ? -10.133 3.984 14.711 1 97.38 136 LEU A N 1
ATOM 1075 C CA . LEU A 1 136 ? -11.219 3.322 13.984 1 97.38 136 LEU A CA 1
ATOM 1076 C C . LEU A 1 136 ? -11.031 1.81 13.992 1 97.38 136 LEU A C 1
ATOM 1078 O O . LEU A 1 136 ? -11.992 1.06 13.82 1 97.38 136 LEU A O 1
ATOM 1082 N N . LEU A 1 137 ? -9.766 1.456 14.031 1 96.94 137 LEU A N 1
ATOM 1083 C CA . LEU A 1 137 ? -9.398 0.056 13.844 1 96.94 137 LEU A CA 1
ATOM 1084 C C . LEU A 1 137 ? -8.898 -0.555 15.141 1 96.94 137 LEU A C 1
ATOM 1086 O O . LEU A 1 137 ? -8.336 0.148 15.984 1 96.94 137 LEU A O 1
ATOM 1090 N N . GLY A 1 138 ? -9.227 -1.783 15.328 1 90.31 138 GLY A N 1
ATOM 1091 C CA . GLY A 1 138 ? -8.695 -2.482 16.484 1 90.31 138 GLY A CA 1
ATOM 1092 C C . GLY A 1 138 ? -7.195 -2.699 16.406 1 90.31 138 GLY A C 1
ATOM 1093 O O . GLY A 1 138 ? -6.547 -2.273 15.453 1 90.31 138 GLY A O 1
ATOM 1094 N N . ALA A 1 139 ? -6.664 -3.174 17.531 1 70.31 139 ALA A N 1
ATOM 1095 C CA . ALA A 1 139 ? -5.234 -3.467 17.562 1 70.31 139 ALA A CA 1
ATOM 1096 C C . ALA A 1 139 ? -4.852 -4.465 16.484 1 70.31 139 ALA A C 1
ATOM 1098 O O . ALA A 1 139 ? -5.648 -5.336 16.125 1 70.31 139 ALA A O 1
ATOM 1099 N N . VAL A 1 140 ? -3.941 -4.113 15.562 1 56.09 140 VAL A N 1
ATOM 1100 C CA . VAL A 1 140 ? -3.428 -5.02 14.539 1 56.09 140 VAL A CA 1
ATOM 1101 C C . VAL A 1 140 ? -2.93 -6.309 15.195 1 56.09 140 VAL A C 1
ATOM 1103 O O . VAL A 1 140 ? -2.229 -6.266 16.203 1 56.09 140 VAL A O 1
ATOM 1106 N N . SER A 1 141 ? -3.713 -7.379 15.078 1 41.94 141 SER A N 1
ATOM 1107 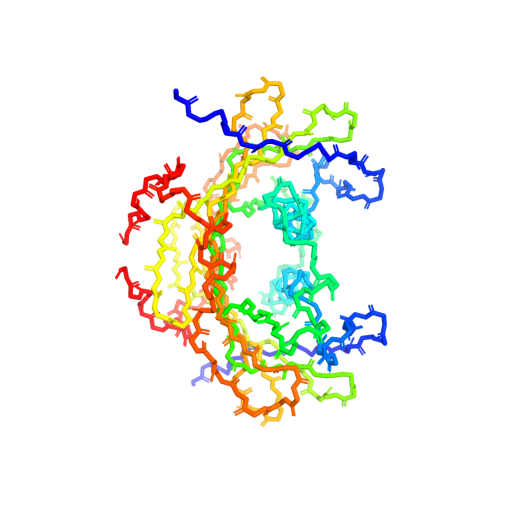C CA . SER A 1 141 ? -3.25 -8.641 15.656 1 41.94 141 SER A CA 1
ATOM 1108 C C . SER A 1 141 ? -1.817 -8.945 15.234 1 41.94 141 SER A C 1
ATOM 1110 O O . SER A 1 141 ? -1.495 -8.914 14.039 1 41.94 141 SER A O 1
ATOM 1112 N N . GLY A 1 142 ? -0.784 -8.531 15.977 1 35.69 142 GLY A N 1
ATOM 1113 C CA . GLY A 1 142 ? 0.556 -9.047 15.75 1 35.69 142 GLY A CA 1
ATOM 1114 C C . GLY A 1 142 ? 0.583 -10.547 15.484 1 35.69 142 GLY A C 1
ATOM 1115 O O . GLY A 1 142 ? -0.333 -11.266 15.883 1 35.69 142 GLY A O 1
ATOM 1116 N N . MET B 1 1 ? 23 -22.625 -2.344 1 45.34 1 MET B N 1
ATOM 1117 C CA . MET B 1 1 ? 22.266 -21.547 -1.699 1 45.34 1 MET B CA 1
ATOM 1118 C C . MET B 1 1 ? 21.422 -20.781 -2.717 1 45.34 1 MET B C 1
ATOM 1120 O O . MET B 1 1 ? 21.938 -20.391 -3.77 1 45.34 1 MET B O 1
ATOM 1124 N N . HIS B 1 2 ? 20.109 -21.109 -2.861 1 64.81 2 HIS B N 1
ATOM 1125 C CA . HIS B 1 2 ? 19.312 -20.547 -3.953 1 64.81 2 HIS B CA 1
ATOM 1126 C C . HIS B 1 2 ? 19.344 -19.031 -3.938 1 64.81 2 HIS B C 1
ATOM 1128 O O . HIS B 1 2 ? 19.328 -18.406 -2.869 1 64.81 2 HIS B O 1
ATOM 1134 N N . HIS B 1 3 ? 19.875 -18.469 -4.957 1 86.38 3 HIS B N 1
ATOM 1135 C CA . HIS B 1 3 ? 20.016 -17.031 -5.102 1 86.38 3 HIS B CA 1
ATOM 1136 C C . HIS B 1 3 ? 18.656 -16.344 -5.09 1 86.38 3 HIS B C 1
ATOM 1138 O O . HIS B 1 3 ? 17.719 -16.812 -5.734 1 86.38 3 HIS B O 1
ATOM 1144 N N . THR B 1 4 ? 18.531 -15.383 -4.27 1 94.38 4 THR B N 1
ATOM 1145 C CA . THR B 1 4 ? 17.312 -14.609 -4.172 1 94.38 4 THR B CA 1
ATOM 1146 C C . THR B 1 4 ? 16.953 -13.977 -5.516 1 94.38 4 THR B C 1
ATOM 1148 O O . THR B 1 4 ? 17.828 -13.43 -6.191 1 94.38 4 THR B O 1
ATOM 1151 N N . PHE B 1 5 ? 15.812 -14.25 -5.984 1 97.75 5 PHE B N 1
ATOM 1152 C CA . PHE B 1 5 ? 15.328 -13.641 -7.215 1 97.75 5 PHE B CA 1
ATOM 1153 C C . PHE B 1 5 ? 15.188 -12.133 -7.051 1 97.75 5 PHE B C 1
ATOM 1155 O O . PHE B 1 5 ? 14.625 -11.656 -6.062 1 97.75 5 PHE B O 1
ATOM 1162 N N . ILE B 1 6 ? 15.719 -11.383 -7.977 1 98.44 6 ILE B N 1
ATOM 1163 C CA . ILE B 1 6 ? 15.617 -9.93 -7.977 1 98.44 6 ILE B CA 1
ATOM 1164 C C . ILE B 1 6 ? 15 -9.453 -9.289 1 98.44 6 ILE B C 1
ATOM 1166 O O . ILE B 1 6 ? 15.5 -9.781 -10.375 1 98.44 6 ILE B O 1
ATOM 1170 N N . HIS B 1 7 ? 13.945 -8.742 -9.211 1 98.69 7 HIS B N 1
ATOM 1171 C CA . HIS B 1 7 ? 13.273 -8.18 -10.383 1 98.69 7 HIS B CA 1
ATOM 1172 C C . HIS B 1 7 ? 13.648 -6.715 -10.586 1 98.69 7 HIS B C 1
ATOM 1174 O O . HIS B 1 7 ? 13.398 -5.883 -9.711 1 98.69 7 HIS B O 1
ATOM 1180 N N . PRO B 1 8 ? 14.164 -6.375 -11.781 1 98.5 8 PRO B N 1
ATOM 1181 C CA . PRO B 1 8 ? 14.523 -4.973 -12.008 1 98.5 8 PRO B CA 1
ATOM 1182 C C . PRO B 1 8 ? 13.297 -4.082 -12.219 1 98.5 8 PRO B C 1
ATOM 1184 O O . PRO B 1 8 ? 12.32 -4.508 -12.836 1 98.5 8 PRO B O 1
ATOM 1187 N N . ILE B 1 9 ? 13.367 -2.914 -11.727 1 98.38 9 ILE B N 1
ATOM 1188 C CA . ILE B 1 9 ? 12.336 -1.896 -11.914 1 98.38 9 ILE B CA 1
ATOM 1189 C C . ILE B 1 9 ? 12.945 -0.658 -12.562 1 98.38 9 ILE B C 1
ATOM 1191 O O . ILE B 1 9 ? 13.992 -0.166 -12.125 1 98.38 9 ILE B O 1
ATOM 1195 N N . ASP B 1 10 ? 12.359 -0.204 -13.602 1 97.69 10 ASP B N 1
ATOM 1196 C CA . ASP B 1 10 ? 12.688 1.092 -14.188 1 97.69 10 ASP B CA 1
ATOM 1197 C C . ASP B 1 10 ? 11.719 2.172 -13.711 1 97.69 10 ASP B C 1
ATOM 1199 O O . ASP B 1 10 ? 10.57 2.225 -14.156 1 97.69 10 ASP B O 1
ATOM 1203 N N . VAL B 1 11 ? 12.211 2.98 -12.844 1 98.5 11 VAL B N 1
ATOM 1204 C CA . VAL B 1 11 ? 11.367 4.031 -12.289 1 98.5 11 VAL B CA 1
ATOM 1205 C C . VAL B 1 11 ? 11.047 5.062 -13.367 1 98.5 11 VAL B C 1
ATOM 1207 O O . VAL B 1 11 ? 11.961 5.633 -13.984 1 98.5 11 VAL B O 1
ATOM 1210 N N . ARG B 1 12 ? 9.875 5.344 -13.641 1 98.5 12 ARG B N 1
ATOM 1211 C CA . ARG B 1 12 ? 9.461 6.344 -14.617 1 98.5 12 ARG B CA 1
ATOM 1212 C C . ARG B 1 12 ? 9.422 7.734 -13.992 1 98.5 12 ARG B C 1
ATOM 1214 O O . ARG B 1 12 ? 9.156 7.879 -12.797 1 98.5 12 ARG B O 1
ATOM 1221 N N . TYR B 1 13 ? 9.531 8.727 -14.766 1 98.25 13 TYR B N 1
ATOM 1222 C CA . TYR B 1 13 ? 9.586 10.109 -14.32 1 98.25 13 TYR B CA 1
ATOM 1223 C C . TYR B 1 13 ? 8.32 10.5 -13.57 1 98.25 13 TYR B C 1
ATOM 1225 O O . TYR B 1 13 ? 8.383 11.156 -12.523 1 98.25 13 TYR B O 1
ATOM 1233 N N . LEU B 1 14 ? 7.129 10.109 -13.914 1 98.31 14 LEU B N 1
ATOM 1234 C CA . LEU B 1 14 ? 5.836 10.523 -13.391 1 98.31 14 LEU B CA 1
ATOM 1235 C C . LEU B 1 14 ? 5.57 9.883 -12.031 1 98.31 14 LEU B C 1
ATOM 1237 O O . LEU B 1 14 ? 4.602 10.227 -11.352 1 98.31 14 LEU B O 1
ATOM 1241 N N . GLU B 1 15 ? 6.398 8.898 -11.672 1 98.75 15 GLU B N 1
ATOM 1242 C CA . GLU B 1 15 ? 6.168 8.18 -10.43 1 98.75 15 GLU B CA 1
ATOM 1243 C C . GLU B 1 15 ? 6.777 8.922 -9.242 1 98.75 15 GLU B C 1
ATOM 1245 O O . GLU B 1 15 ? 6.516 8.578 -8.086 1 98.75 15 GLU B O 1
ATOM 1250 N N . VAL B 1 16 ? 7.633 9.945 -9.5 1 98.69 16 VAL B N 1
ATOM 1251 C CA . VAL B 1 16 ? 8.305 10.727 -8.469 1 98.69 16 VAL B CA 1
ATOM 1252 C C . VAL B 1 16 ? 7.438 11.914 -8.07 1 98.69 16 VAL B C 1
ATOM 1254 O O . VAL B 1 16 ? 6.965 12.664 -8.938 1 98.69 16 VAL B O 1
ATOM 1257 N N . ASP B 1 17 ? 7.27 12.125 -6.766 1 97.94 17 ASP B N 1
ATOM 1258 C CA . ASP B 1 17 ? 6.344 13.156 -6.305 1 97.94 17 ASP B CA 1
ATOM 1259 C C . ASP B 1 17 ? 7.09 14.422 -5.898 1 97.94 17 ASP B C 1
ATOM 1261 O O . ASP B 1 17 ? 8.273 14.578 -6.215 1 97.94 17 ASP B O 1
ATOM 1265 N N . GLN B 1 18 ? 6.367 15.352 -5.277 1 95.5 18 GLN B N 1
ATOM 1266 C CA . GLN B 1 18 ? 6.891 16.672 -4.941 1 95.5 18 GLN B CA 1
ATOM 1267 C C . GLN B 1 18 ? 8.016 16.578 -3.912 1 95.5 18 GLN B C 1
ATOM 1269 O O . GLN B 1 18 ? 8.781 17.516 -3.736 1 95.5 18 GLN B O 1
ATOM 1274 N N . GLN B 1 19 ? 8.102 15.461 -3.234 1 96.56 19 GLN B N 1
ATOM 1275 C CA . GLN B 1 19 ? 9.18 15.281 -2.268 1 96.56 19 GLN B CA 1
ATOM 1276 C C . GLN B 1 19 ? 10.438 14.75 -2.939 1 96.56 19 GLN B C 1
ATOM 1278 O O . GLN B 1 19 ? 11.453 14.531 -2.279 1 96.56 19 GLN B O 1
ATOM 1283 N N . GLY B 1 20 ? 10.336 14.445 -4.242 1 97.25 20 GLY B N 1
ATOM 1284 C CA . GLY B 1 20 ? 11.492 14.039 -5.02 1 97.25 20 GLY B CA 1
ATOM 1285 C C . GLY B 1 20 ? 11.758 12.547 -4.961 1 97.25 20 GLY B C 1
ATOM 1286 O O . GLY B 1 20 ? 12.867 12.094 -5.25 1 97.25 20 GLY B O 1
ATOM 1287 N N . VAL B 1 21 ? 10.781 11.812 -4.492 1 98.5 21 VAL B N 1
ATOM 1288 C CA . VAL B 1 21 ? 10.93 10.367 -4.395 1 98.5 21 VAL B CA 1
ATOM 1289 C C . VAL B 1 21 ? 9.703 9.68 -4.992 1 98.5 21 VAL B C 1
ATOM 1291 O O . VAL B 1 21 ? 8.68 10.32 -5.227 1 98.5 21 VAL B O 1
ATOM 1294 N N . VAL B 1 22 ? 9.828 8.398 -5.316 1 98.88 22 VAL B N 1
ATOM 1295 C CA . VAL B 1 22 ? 8.703 7.613 -5.809 1 98.88 22 VAL B CA 1
ATOM 1296 C C . VAL B 1 22 ? 7.547 7.688 -4.809 1 98.88 22 VAL B C 1
ATOM 1298 O O . VAL B 1 22 ? 7.723 7.395 -3.625 1 98.88 22 VAL B O 1
ATOM 1301 N N . PHE B 1 23 ? 6.387 8 -5.266 1 98.88 23 PHE B N 1
ATOM 1302 C CA . PHE B 1 23 ? 5.188 8.102 -4.441 1 98.88 23 PHE B CA 1
ATOM 1303 C C . PHE B 1 23 ? 4.824 6.738 -3.857 1 98.88 23 PHE B C 1
ATOM 1305 O O . PHE B 1 23 ? 5.02 5.707 -4.504 1 98.88 23 PHE B O 1
ATOM 1312 N N . ASN B 1 24 ? 4.32 6.754 -2.723 1 98.69 24 ASN B N 1
ATOM 1313 C CA . ASN B 1 24 ? 4.172 5.555 -1.905 1 98.69 24 ASN B CA 1
ATOM 1314 C C . ASN B 1 24 ? 3.357 4.48 -2.623 1 98.69 24 ASN B C 1
ATOM 1316 O O . ASN B 1 24 ? 3.672 3.295 -2.535 1 98.69 24 ASN B O 1
ATOM 1320 N N . MET B 1 25 ? 2.328 4.867 -3.385 1 98.81 25 MET B N 1
ATOM 1321 C CA . MET B 1 25 ? 1.396 3.889 -3.941 1 98.81 25 MET B CA 1
ATOM 1322 C C . MET B 1 25 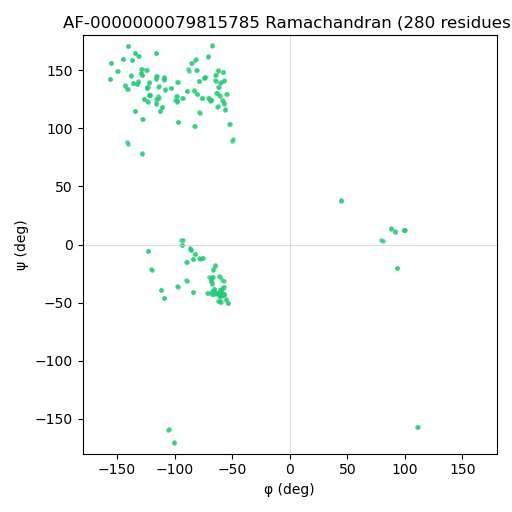? 2.088 3.008 -4.977 1 98.81 25 MET B C 1
ATOM 1324 O O . MET B 1 25 ? 1.717 1.847 -5.156 1 98.81 25 MET B O 1
ATOM 1328 N N . TRP B 1 26 ? 3.088 3.498 -5.629 1 98.88 26 TRP B N 1
ATOM 1329 C CA . TRP B 1 26 ? 3.707 2.795 -6.75 1 98.88 26 TRP B CA 1
ATOM 1330 C C . TRP B 1 26 ? 4.402 1.523 -6.277 1 98.88 26 TRP B C 1
ATOM 1332 O O . TRP B 1 26 ? 4.586 0.583 -7.051 1 98.88 26 TRP B O 1
ATOM 1342 N N . TYR B 1 27 ? 4.73 1.456 -5.043 1 98.94 27 TYR B N 1
ATOM 1343 C CA . TYR B 1 27 ? 5.438 0.291 -4.527 1 98.94 27 TYR B CA 1
ATOM 1344 C C . TYR B 1 27 ? 4.543 -0.943 -4.543 1 98.94 27 TYR B C 1
ATOM 1346 O O . TYR B 1 27 ? 5.023 -2.064 -4.723 1 98.94 27 TYR B O 1
ATOM 1354 N N . LEU B 1 28 ? 3.252 -0.764 -4.367 1 98.94 28 LEU B N 1
ATOM 1355 C CA . LEU B 1 28 ? 2.355 -1.906 -4.508 1 98.94 28 LEU B CA 1
ATOM 1356 C C . LEU B 1 28 ? 2.307 -2.387 -5.953 1 98.94 28 LEU B C 1
ATOM 1358 O O . LEU B 1 28 ? 2.162 -3.584 -6.211 1 98.94 28 LEU B O 1
ATOM 1362 N N . ALA B 1 29 ? 2.422 -1.465 -6.914 1 98.81 29 ALA B N 1
ATOM 1363 C CA . ALA B 1 29 ? 2.547 -1.87 -8.312 1 98.81 29 ALA B CA 1
ATOM 1364 C C . ALA B 1 29 ? 3.855 -2.621 -8.555 1 98.81 29 ALA B C 1
ATOM 1366 O O . ALA B 1 29 ? 3.889 -3.6 -9.297 1 98.81 29 ALA B O 1
ATOM 1367 N N . TYR B 1 30 ? 4.918 -2.152 -7.922 1 98.94 30 TYR B N 1
ATOM 1368 C CA . TYR B 1 30 ? 6.199 -2.84 -8.039 1 98.94 30 TYR B CA 1
ATOM 1369 C C . TYR B 1 30 ? 6.109 -4.258 -7.488 1 98.94 30 TYR B C 1
ATOM 1371 O O . TYR B 1 30 ? 6.645 -5.195 -8.078 1 98.94 30 TYR B O 1
ATOM 1379 N N . PHE B 1 31 ? 5.449 -4.43 -6.332 1 98.94 31 PHE B N 1
ATOM 1380 C CA . PHE B 1 31 ? 5.293 -5.75 -5.73 1 98.94 31 PHE B CA 1
ATOM 1381 C C . PHE B 1 31 ? 4.496 -6.672 -6.645 1 98.94 31 PHE B C 1
ATOM 1383 O O . PHE B 1 31 ? 4.832 -7.844 -6.801 1 98.94 31 PHE B O 1
ATOM 1390 N N . ASP B 1 32 ? 3.488 -6.145 -7.215 1 98.81 32 ASP B N 1
ATOM 1391 C CA . ASP B 1 32 ? 2.672 -6.914 -8.148 1 98.81 32 ASP B CA 1
ATOM 1392 C C . ASP B 1 32 ? 3.492 -7.371 -9.352 1 98.81 32 ASP B C 1
ATOM 1394 O O . ASP B 1 32 ? 3.441 -8.539 -9.742 1 98.81 32 ASP B O 1
ATOM 1398 N N . ASP B 1 33 ? 4.199 -6.414 -9.914 1 98.75 33 ASP B N 1
ATOM 1399 C CA . ASP B 1 33 ? 5.082 -6.719 -11.031 1 98.75 33 ASP B CA 1
ATOM 1400 C C . ASP B 1 33 ? 6.113 -7.777 -10.648 1 98.75 33 ASP B C 1
ATOM 1402 O O . ASP B 1 33 ? 6.344 -8.727 -11.398 1 98.75 33 ASP B O 1
ATOM 1406 N N . ALA B 1 34 ? 6.676 -7.652 -9.5 1 98.88 34 ALA B N 1
ATOM 1407 C CA . ALA B 1 34 ? 7.699 -8.57 -9.008 1 98.88 34 ALA B CA 1
ATOM 1408 C C . ALA B 1 34 ? 7.109 -9.953 -8.742 1 98.88 34 ALA B C 1
ATOM 1410 O O . ALA B 1 34 ? 7.754 -10.969 -9.008 1 98.88 34 ALA B O 1
ATOM 1411 N N . LEU B 1 35 ? 5.922 -10 -8.148 1 98.88 35 LEU B N 1
ATOM 1412 C CA . LEU B 1 35 ? 5.234 -11.273 -7.973 1 98.88 35 LEU B CA 1
ATOM 1413 C C . LEU B 1 35 ? 5.102 -12.008 -9.305 1 98.88 35 LEU B C 1
ATOM 1415 O O . LEU B 1 35 ? 5.41 -13.195 -9.391 1 98.88 35 LEU B O 1
ATOM 1419 N N . THR B 1 36 ? 4.605 -11.305 -10.297 1 98.75 36 THR B N 1
ATOM 1420 C CA . THR B 1 36 ? 4.379 -11.891 -11.617 1 98.75 36 THR B CA 1
ATOM 1421 C C . THR B 1 36 ? 5.684 -12.414 -12.211 1 98.75 36 THR B C 1
ATOM 1423 O O . THR B 1 36 ? 5.742 -13.547 -12.695 1 98.75 36 THR B O 1
ATOM 1426 N N . ALA B 1 37 ? 6.738 -11.664 -12.094 1 98.88 37 ALA B N 1
ATOM 1427 C CA . ALA B 1 37 ? 8.047 -12.047 -12.609 1 98.88 37 ALA B CA 1
ATOM 1428 C C . ALA B 1 37 ? 8.617 -13.234 -11.828 1 98.88 37 ALA B C 1
ATOM 1430 O O . ALA B 1 37 ? 9.234 -14.125 -12.414 1 98.88 37 ALA B O 1
ATOM 1431 N N . PHE B 1 38 ? 8.445 -13.25 -10.523 1 98.88 38 PHE B N 1
ATOM 1432 C CA . PHE B 1 38 ? 8.922 -14.312 -9.641 1 98.88 38 PHE B CA 1
ATOM 1433 C C . PHE B 1 38 ? 8.281 -15.648 -10.016 1 98.88 38 PHE B C 1
ATOM 1435 O O . PHE B 1 38 ? 8.984 -16.641 -10.211 1 98.88 38 PHE B O 1
ATOM 1442 N N . LEU B 1 39 ? 6.969 -15.617 -10.148 1 98.81 39 LEU B N 1
ATOM 1443 C CA . LEU B 1 39 ? 6.258 -16.844 -10.508 1 98.81 39 LEU B CA 1
ATOM 1444 C C . LEU B 1 39 ? 6.691 -17.328 -11.883 1 98.81 39 LEU B C 1
ATOM 1446 O O . LEU B 1 39 ? 6.895 -18.531 -12.086 1 98.81 39 LEU B O 1
ATOM 1450 N N . ALA B 1 40 ? 6.84 -16.406 -12.836 1 98.81 40 ALA B N 1
ATOM 1451 C CA . ALA B 1 40 ? 7.309 -16.781 -14.172 1 98.81 40 ALA B CA 1
ATOM 1452 C C . ALA B 1 40 ? 8.695 -17.406 -14.109 1 98.81 40 ALA B C 1
ATOM 1454 O O . ALA B 1 40 ? 8.953 -18.438 -14.727 1 98.81 40 ALA B O 1
ATOM 1455 N N . HIS B 1 41 ? 9.547 -16.797 -13.344 1 98.44 41 HIS B N 1
ATOM 1456 C CA . HIS B 1 41 ? 10.906 -17.297 -13.156 1 98.44 41 HIS B CA 1
ATOM 1457 C C . HIS B 1 41 ? 10.898 -18.703 -12.602 1 98.44 41 HIS B C 1
ATOM 1459 O O . HIS B 1 41 ? 11.781 -19.516 -12.922 1 98.44 41 HIS B O 1
ATOM 1465 N N . ARG B 1 42 ? 9.914 -19 -11.852 1 98.19 42 ARG B N 1
ATOM 1466 C CA . ARG B 1 42 ? 9.805 -20.297 -11.188 1 98.19 42 ARG B CA 1
ATOM 1467 C C . ARG B 1 42 ? 8.977 -21.266 -12.023 1 98.19 42 ARG B C 1
ATOM 1469 O O . ARG B 1 42 ? 8.602 -22.328 -11.547 1 98.19 42 ARG B O 1
ATOM 1476 N N . GLY B 1 43 ? 8.57 -20.859 -13.195 1 98.25 43 GLY B N 1
ATOM 1477 C CA . GLY B 1 43 ? 7.953 -21.781 -14.141 1 98.25 43 GLY B CA 1
ATOM 1478 C C . GLY B 1 43 ? 6.441 -21.703 -14.148 1 98.25 43 GLY B C 1
ATOM 1479 O O . GLY B 1 43 ? 5.77 -22.578 -14.68 1 98.25 43 GLY B O 1
ATOM 1480 N N . VAL B 1 44 ? 5.91 -20.656 -13.516 1 98.56 44 VAL B N 1
ATOM 1481 C CA . VAL B 1 44 ? 4.457 -20.5 -13.469 1 98.56 44 VAL B CA 1
ATOM 1482 C C . VAL B 1 44 ? 4.07 -19.109 -13.945 1 98.56 44 VAL B C 1
ATOM 1484 O O . VAL B 1 44 ? 3.674 -18.266 -13.141 1 98.56 44 VAL B O 1
ATOM 1487 N N . PRO B 1 45 ? 4.09 -18.953 -15.289 1 98.69 45 PRO B N 1
ATOM 1488 C CA . PRO B 1 45 ? 3.557 -17.672 -15.75 1 98.69 45 PRO B CA 1
ATOM 1489 C C . PRO B 1 45 ? 2.123 -17.422 -15.289 1 98.69 45 PRO B C 1
ATOM 1491 O O . PRO B 1 45 ? 1.312 -18.344 -15.266 1 98.69 45 PRO B O 1
ATOM 1494 N N . TYR B 1 46 ? 1.873 -16.234 -14.945 1 98.44 46 TYR B N 1
ATOM 1495 C CA . TYR B 1 46 ? 0.593 -15.898 -14.328 1 98.44 46 TYR B CA 1
ATOM 1496 C C . TYR B 1 46 ? -0.567 -16.297 -15.234 1 98.44 46 TYR B C 1
ATOM 1498 O O . TYR B 1 46 ? -1.579 -16.812 -14.766 1 98.44 46 TYR B O 1
ATOM 1506 N N . GLN B 1 47 ? -0.438 -16.031 -16.516 1 98 47 GLN B N 1
ATOM 1507 C CA . GLN B 1 47 ? -1.493 -16.391 -17.453 1 98 47 GLN B CA 1
ATOM 1508 C C . GLN B 1 47 ? -1.762 -17.891 -17.453 1 98 47 GLN B C 1
ATOM 1510 O O . GLN B 1 47 ? -2.91 -18.312 -17.578 1 98 47 GLN B O 1
ATOM 1515 N N . ASP B 1 48 ? -0.677 -18.672 -17.375 1 97.94 48 ASP B N 1
ATOM 1516 C CA . ASP B 1 48 ? -0.837 -20.109 -17.281 1 97.94 48 ASP B CA 1
ATOM 1517 C C . ASP B 1 48 ? -1.646 -20.5 -16.047 1 97.94 48 ASP B C 1
ATOM 1519 O O . ASP B 1 48 ? -2.5 -21.391 -16.109 1 97.94 48 ASP B O 1
ATOM 1523 N N . MET B 1 49 ? -1.342 -19.875 -14.945 1 98.31 49 MET B N 1
ATOM 1524 C CA . MET B 1 49 ? -2.07 -20.109 -13.703 1 98.31 49 MET B CA 1
ATOM 1525 C C . MET B 1 49 ? -3.551 -19.781 -13.875 1 98.31 49 MET B C 1
ATOM 1527 O O . MET B 1 49 ? -4.41 -20.578 -13.477 1 98.31 49 MET B O 1
ATOM 1531 N N . MET B 1 50 ? -3.859 -18.719 -14.5 1 98.31 50 MET B N 1
ATOM 1532 C CA . MET B 1 50 ? -5.242 -18.312 -14.742 1 98.31 50 MET B CA 1
ATOM 1533 C C . MET B 1 50 ? -5.941 -19.297 -15.672 1 98.31 50 MET B C 1
ATOM 1535 O O . MET B 1 50 ? -7.098 -19.656 -15.445 1 98.31 50 MET B O 1
ATOM 1539 N N . ASP B 1 51 ? -5.258 -19.75 -16.734 1 98.38 51 ASP B N 1
ATOM 1540 C CA . ASP B 1 51 ? -5.812 -20.703 -17.688 1 98.38 51 ASP B CA 1
ATOM 1541 C C . ASP B 1 51 ? -6.172 -22.016 -17 1 98.38 51 ASP B C 1
ATOM 1543 O O . ASP B 1 51 ? -7.07 -22.734 -17.438 1 98.38 51 ASP B O 1
ATOM 1547 N N . ARG B 1 52 ? -5.461 -22.266 -15.961 1 98.44 52 ARG B N 1
ATOM 1548 C CA . ARG B 1 52 ? -5.695 -23.5 -15.211 1 98.44 52 ARG B CA 1
ATOM 1549 C C . ARG B 1 52 ? -6.789 -23.312 -14.172 1 98.44 52 ARG B C 1
ATOM 1551 O O . ARG B 1 52 ? -7.102 -24.234 -13.414 1 98.44 52 ARG B O 1
ATOM 1558 N N . GLY B 1 53 ? -7.312 -22.109 -14.047 1 98.5 53 GLY B N 1
ATOM 1559 C CA . GLY B 1 53 ? -8.469 -21.859 -13.203 1 98.5 53 GLY B CA 1
ATOM 1560 C C . GLY B 1 53 ? -8.109 -21.281 -11.852 1 98.5 53 GLY B C 1
ATOM 1561 O O . GLY B 1 53 ? -8.922 -21.297 -10.93 1 98.5 53 GLY B O 1
ATOM 1562 N N . PHE B 1 54 ? -6.824 -20.828 -11.703 1 98.75 54 PHE B N 1
ATOM 1563 C CA . PHE B 1 54 ? -6.383 -20.297 -10.422 1 98.75 54 PHE B CA 1
ATOM 1564 C C . PHE B 1 54 ? -6.043 -18.812 -10.539 1 98.75 54 PHE B C 1
ATOM 1566 O O . PHE B 1 54 ? -5.547 -18.359 -11.578 1 98.75 54 PHE B O 1
ATOM 1573 N N . ASP B 1 55 ? -6.32 -18.078 -9.516 1 98.62 55 ASP B N 1
ATOM 1574 C CA . ASP B 1 55 ? -5.957 -16.672 -9.328 1 98.62 55 ASP B CA 1
ATOM 1575 C C . ASP B 1 55 ? -5.535 -16.406 -7.887 1 98.62 55 ASP B C 1
ATOM 1577 O O . ASP B 1 55 ? -5.562 -17.297 -7.047 1 98.62 55 ASP B O 1
ATOM 1581 N N . VAL B 1 56 ? -5.02 -15.234 -7.633 1 98.56 56 VAL B N 1
ATOM 1582 C CA . VAL B 1 56 ? -4.699 -14.875 -6.254 1 98.56 56 VAL B CA 1
ATOM 1583 C C . VAL B 1 56 ? -5.32 -13.523 -5.914 1 98.56 56 VAL B C 1
ATOM 1585 O O . VAL B 1 56 ? -5.465 -12.664 -6.785 1 98.56 56 VAL B O 1
ATOM 1588 N N . GLN B 1 57 ? -5.719 -13.398 -4.711 1 98.38 57 GLN B N 1
ATOM 1589 C CA . GLN B 1 57 ? -6.199 -12.141 -4.148 1 98.38 57 GLN B CA 1
ATOM 1590 C C . GLN B 1 57 ? -5.258 -11.625 -3.064 1 98.38 57 GLN B C 1
ATOM 1592 O O . GLN B 1 57 ? -4.867 -12.375 -2.166 1 98.38 57 GLN B O 1
ATOM 1597 N N . LEU B 1 58 ? -4.828 -10.422 -3.217 1 98.75 58 LEU B N 1
ATOM 1598 C CA . LEU B 1 58 ? -4.105 -9.742 -2.145 1 98.75 58 LEU B CA 1
ATOM 1599 C C . LEU B 1 58 ? -5.043 -9.406 -0.991 1 98.75 58 LEU B C 1
ATOM 1601 O O . LEU B 1 58 ? -6.07 -8.75 -1.191 1 98.75 58 LEU B O 1
ATOM 1605 N N . VAL B 1 59 ? -4.684 -9.836 0.207 1 98.62 59 VAL B N 1
ATOM 1606 C CA . VAL B 1 59 ? -5.652 -9.633 1.278 1 98.62 59 VAL B CA 1
ATOM 1607 C C . VAL B 1 59 ? -5.039 -8.758 2.373 1 98.62 59 VAL B C 1
ATOM 1609 O O . VAL B 1 59 ? -5.758 -8.195 3.203 1 98.62 59 VAL B O 1
ATOM 1612 N N . ASN B 1 60 ? -3.766 -8.727 2.412 1 98.88 60 ASN B N 1
ATOM 1613 C CA . ASN B 1 60 ? -3.074 -7.852 3.354 1 98.88 60 ASN B CA 1
ATOM 1614 C C . ASN B 1 60 ? -1.664 -7.516 2.873 1 98.88 60 ASN B C 1
ATOM 1616 O O . ASN B 1 60 ? -0.971 -8.375 2.324 1 98.88 60 ASN B O 1
ATOM 1620 N N . THR B 1 61 ? -1.265 -6.336 3.1 1 98.81 61 THR B N 1
ATOM 1621 C CA . THR B 1 61 ? 0.13 -5.961 2.9 1 98.81 61 THR B CA 1
ATOM 1622 C C . THR B 1 61 ? 0.597 -5.008 3.998 1 98.81 61 THR B C 1
ATOM 1624 O O . THR B 1 61 ? -0.138 -4.102 4.391 1 98.81 61 THR B O 1
ATOM 1627 N N . ASP B 1 62 ? 1.729 -5.254 4.539 1 98.81 62 ASP B N 1
ATOM 1628 C CA . ASP B 1 62 ? 2.457 -4.355 5.43 1 98.81 62 ASP B CA 1
ATOM 1629 C C . ASP B 1 62 ? 3.717 -3.814 4.758 1 98.81 62 ASP B C 1
ATOM 1631 O O . ASP B 1 62 ? 4.582 -4.586 4.34 1 98.81 62 ASP B O 1
ATOM 1635 N N . ILE B 1 63 ? 3.812 -2.539 4.582 1 98.88 63 ILE B N 1
ATOM 1636 C CA . ILE B 1 63 ? 4.93 -1.927 3.867 1 98.88 63 ILE B CA 1
ATOM 1637 C C . ILE B 1 63 ? 5.629 -0.918 4.773 1 98.88 63 ILE B C 1
ATOM 1639 O O . ILE B 1 63 ? 4.977 -0.148 5.48 1 98.88 63 ILE B O 1
ATOM 1643 N N . THR B 1 64 ? 6.941 -0.892 4.727 1 98.81 64 THR B N 1
ATOM 1644 C CA . THR B 1 64 ? 7.762 0.047 5.484 1 98.81 64 THR B CA 1
ATOM 1645 C C . THR B 1 64 ? 8.719 0.797 4.559 1 98.81 64 THR B C 1
ATOM 1647 O O . THR B 1 64 ? 9.453 0.181 3.781 1 98.81 64 THR B O 1
ATOM 1650 N N . TRP B 1 65 ? 8.633 2.1 4.633 1 98.75 65 TRP B N 1
ATOM 1651 C CA . TRP B 1 65 ? 9.562 2.965 3.91 1 98.75 65 TRP B CA 1
ATOM 1652 C C . TRP B 1 65 ? 10.68 3.447 4.828 1 98.75 65 TRP B C 1
ATOM 1654 O O . TRP B 1 65 ? 10.422 4.105 5.836 1 98.75 65 TRP B O 1
ATOM 1664 N N . ARG B 1 66 ? 11.891 3.176 4.434 1 97.94 66 ARG B N 1
ATOM 1665 C CA . ARG B 1 66 ? 13.039 3.596 5.23 1 97.94 66 ARG B CA 1
ATOM 1666 C C . ARG B 1 66 ? 13.844 4.672 4.508 1 97.94 66 ARG B C 1
ATOM 1668 O O . ARG B 1 66 ? 14.398 5.57 5.145 1 97.94 66 ARG B O 1
ATOM 1675 N N . ARG B 1 67 ? 13.945 4.488 3.258 1 97 67 ARG B N 1
ATOM 1676 C CA . ARG B 1 67 ? 14.672 5.414 2.396 1 97 67 ARG B CA 1
ATOM 1677 C C . ARG B 1 67 ? 13.906 5.664 1.099 1 97 67 ARG B C 1
ATOM 1679 O O . ARG B 1 67 ? 13.312 4.742 0.537 1 97 67 ARG B O 1
ATOM 1686 N N . GLY B 1 68 ? 14.031 6.93 0.632 1 97.31 68 GLY B N 1
ATOM 1687 C CA . GLY B 1 68 ? 13.383 7.258 -0.626 1 97.31 68 GLY B CA 1
ATOM 1688 C C . GLY B 1 68 ? 14.086 6.664 -1.833 1 97.31 68 GLY B C 1
ATOM 1689 O O . GLY B 1 68 ? 15.305 6.473 -1.818 1 97.31 68 GLY B O 1
ATOM 1690 N N . VAL B 1 69 ? 13.289 6.27 -2.809 1 98.5 69 VAL B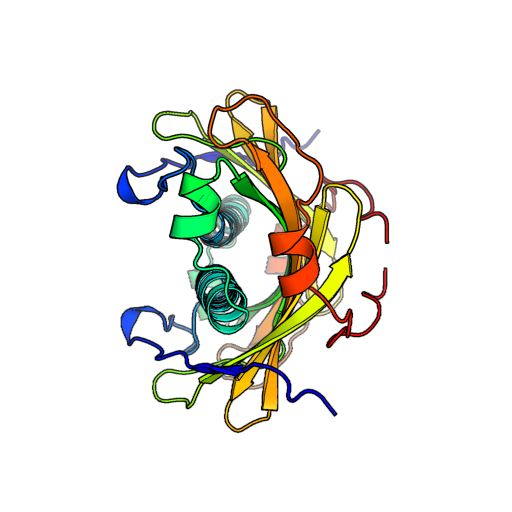 N 1
ATOM 1691 C CA . VAL B 1 69 ? 13.773 5.859 -4.121 1 98.5 69 VAL B CA 1
ATOM 1692 C C . VAL B 1 69 ? 13.539 6.977 -5.133 1 98.5 69 VAL B C 1
ATOM 1694 O O . VAL B 1 69 ? 12.477 7.602 -5.141 1 98.5 69 VAL B O 1
ATOM 1697 N N . GLY B 1 70 ? 14.508 7.293 -5.957 1 97.94 70 GLY B N 1
ATOM 1698 C CA . GLY B 1 70 ? 14.406 8.406 -6.891 1 97.94 70 GLY B CA 1
ATOM 1699 C C . GLY B 1 70 ? 14.453 7.973 -8.344 1 97.94 70 GLY B C 1
ATOM 1700 O O . GLY B 1 70 ? 14.789 6.828 -8.641 1 97.94 70 GLY B O 1
ATOM 1701 N N . TRP B 1 71 ? 14.047 8.891 -9.188 1 97.81 71 TRP B N 1
ATOM 1702 C CA . TRP B 1 71 ? 14.195 8.68 -10.625 1 97.81 71 TRP B CA 1
ATOM 1703 C C . TRP B 1 71 ? 15.664 8.523 -11.008 1 97.81 71 TRP B C 1
ATOM 1705 O O . TRP B 1 71 ? 16.516 9.281 -10.547 1 97.81 71 TRP B O 1
ATOM 1715 N N . GLY B 1 72 ? 15.961 7.52 -11.875 1 96.44 72 GLY B N 1
ATOM 1716 C CA . GLY B 1 72 ? 17.344 7.281 -12.289 1 96.44 72 GLY B CA 1
ATOM 1717 C C . GLY B 1 72 ? 18.047 6.25 -11.43 1 96.44 72 GLY B C 1
ATOM 1718 O O . GLY B 1 72 ? 19.109 5.742 -11.805 1 96.44 72 GLY B O 1
ATOM 1719 N N . ASP B 1 73 ? 17.531 6.004 -10.211 1 97.5 73 ASP B N 1
ATOM 1720 C CA . ASP B 1 73 ? 18.125 4.961 -9.367 1 97.5 73 ASP B CA 1
ATOM 1721 C C . ASP B 1 73 ? 18.094 3.607 -10.078 1 97.5 73 ASP B C 1
ATOM 1723 O O . ASP B 1 73 ? 17.203 3.336 -10.883 1 97.5 73 ASP B O 1
ATOM 1727 N N . GLU B 1 74 ? 19.047 2.756 -9.828 1 96.75 74 GLU B N 1
ATOM 1728 C CA . GLU B 1 74 ? 19 1.345 -10.195 1 96.75 74 GLU B CA 1
ATOM 1729 C C . GLU B 1 74 ? 18.219 0.529 -9.164 1 96.75 74 GLU B C 1
ATOM 1731 O O . GLU B 1 74 ? 18.75 0.186 -8.109 1 96.75 74 GLU B O 1
ATOM 1736 N N . VAL B 1 75 ? 17.031 0.22 -9.516 1 98.5 75 VAL B N 1
ATOM 1737 C CA . VAL B 1 75 ? 16.125 -0.357 -8.531 1 98.5 75 VAL B CA 1
ATOM 1738 C C . VAL B 1 75 ? 15.906 -1.839 -8.828 1 98.5 75 VAL B C 1
ATOM 1740 O O . VAL B 1 75 ? 15.75 -2.229 -9.992 1 98.5 75 VAL B O 1
ATOM 1743 N N . GLY B 1 76 ? 15.984 -2.678 -7.816 1 98.69 76 GLY B N 1
ATOM 1744 C CA . GLY B 1 76 ? 15.562 -4.07 -7.848 1 98.69 76 GLY B CA 1
ATOM 1745 C C . GLY B 1 76 ? 14.641 -4.441 -6.703 1 98.69 76 GLY B C 1
ATOM 1746 O O . GLY B 1 76 ? 14.766 -3.904 -5.602 1 98.69 76 GLY B O 1
ATOM 1747 N N . VAL B 1 77 ? 13.766 -5.324 -6.973 1 98.88 77 VAL B N 1
ATOM 1748 C CA . VAL B 1 77 ? 12.898 -5.867 -5.93 1 98.88 77 VAL B CA 1
ATOM 1749 C C . VAL B 1 77 ? 13.234 -7.336 -5.691 1 98.88 77 VAL B C 1
ATOM 1751 O O . VAL B 1 77 ? 13.023 -8.18 -6.566 1 98.88 77 VAL B O 1
ATOM 1754 N N . ALA B 1 78 ? 13.727 -7.625 -4.516 1 98.75 78 ALA B N 1
ATOM 1755 C CA . ALA B 1 78 ? 13.891 -9.016 -4.105 1 98.75 78 ALA B CA 1
ATOM 1756 C C . ALA B 1 78 ? 12.562 -9.617 -3.65 1 98.75 78 ALA B C 1
ATOM 1758 O O . ALA B 1 78 ? 11.773 -8.953 -2.98 1 98.75 78 ALA B O 1
ATOM 1759 N N . VAL B 1 79 ? 12.375 -10.891 -4.031 1 98.75 79 VAL B N 1
ATOM 1760 C CA . VAL B 1 79 ? 11.141 -11.586 -3.691 1 98.75 79 VAL B CA 1
ATOM 1761 C C . VAL B 1 79 ? 11.461 -12.969 -3.121 1 98.75 79 VAL B C 1
ATOM 1763 O O . VAL B 1 79 ? 12.328 -13.672 -3.641 1 98.75 79 VAL B O 1
ATOM 1766 N N . SER B 1 80 ? 10.781 -13.352 -2.096 1 98.5 80 SER B N 1
ATOM 1767 C CA . SER B 1 80 ? 10.875 -14.711 -1.583 1 98.5 80 SER B CA 1
ATOM 1768 C C . SER B 1 80 ? 9.609 -15.109 -0.824 1 98.5 80 SER B C 1
ATOM 1770 O O . SER B 1 80 ? 8.891 -14.242 -0.324 1 98.5 80 SER B O 1
ATOM 1772 N N . THR B 1 81 ? 9.422 -16.391 -0.773 1 98.75 81 THR B N 1
ATOM 1773 C CA . THR B 1 81 ? 8.297 -16.906 -0.006 1 98.75 81 THR B CA 1
ATOM 1774 C C . THR B 1 81 ? 8.594 -16.859 1.49 1 98.75 81 THR B C 1
ATOM 1776 O O . THR B 1 81 ? 9.617 -17.375 1.945 1 98.75 81 THR B O 1
ATOM 1779 N N . ALA B 1 82 ? 7.699 -16.234 2.168 1 98.75 82 ALA B N 1
ATOM 1780 C CA . ALA B 1 82 ? 7.887 -16.109 3.609 1 98.75 82 ALA B CA 1
ATOM 1781 C C . ALA B 1 82 ? 7.113 -17.188 4.363 1 98.75 82 ALA B C 1
ATOM 1783 O O . ALA B 1 82 ? 7.535 -17.625 5.438 1 98.75 82 ALA B O 1
ATOM 1784 N N . ARG B 1 83 ? 6.008 -17.5 3.883 1 98.75 83 ARG B N 1
ATOM 1785 C CA . ARG B 1 83 ? 5.133 -18.516 4.473 1 98.75 83 ARG B CA 1
ATOM 1786 C C . ARG B 1 83 ? 4.309 -19.219 3.398 1 98.75 83 ARG B C 1
ATOM 1788 O O . ARG B 1 83 ? 3.977 -18.625 2.373 1 98.75 83 ARG B O 1
ATOM 1795 N N . LEU B 1 84 ? 4.02 -20.375 3.643 1 98.62 84 LEU B N 1
ATOM 1796 C CA . LEU B 1 84 ? 3.191 -21.188 2.754 1 98.62 84 LEU B CA 1
ATOM 1797 C C . LEU B 1 84 ? 2.135 -21.953 3.541 1 98.62 84 LEU B C 1
ATOM 1799 O O . LEU B 1 84 ? 2.467 -22.766 4.398 1 98.62 84 LEU B O 1
ATOM 1803 N N . GLY B 1 85 ? 0.875 -21.609 3.293 1 98.62 85 GLY B N 1
ATOM 1804 C CA . GLY B 1 85 ? -0.238 -22.281 3.932 1 98.62 85 GLY B CA 1
ATOM 1805 C C . GLY B 1 85 ? -0.97 -23.234 3.002 1 98.62 85 GLY B C 1
ATOM 1806 O O . GLY B 1 85 ? -0.408 -23.688 2.006 1 98.62 85 GLY B O 1
ATOM 1807 N N . SER B 1 86 ? -2.258 -23.562 3.357 1 98.69 86 SER B N 1
ATOM 1808 C CA . SER B 1 86 ? -3.057 -24.469 2.539 1 98.69 86 SER B CA 1
ATOM 1809 C C . SER B 1 86 ? -3.742 -23.734 1.397 1 98.69 86 SER B C 1
ATOM 1811 O O . SER B 1 86 ? -3.803 -24.219 0.271 1 98.69 86 SER B O 1
ATOM 1813 N N . THR B 1 87 ? -4.246 -22.547 1.742 1 98.88 87 THR B N 1
ATOM 1814 C CA . THR B 1 87 ? -5 -21.797 0.741 1 98.88 87 THR B CA 1
ATOM 1815 C C . THR B 1 87 ? -4.387 -20.422 0.521 1 98.88 87 THR B C 1
ATOM 1817 O O . THR B 1 87 ? -4.855 -19.656 -0.327 1 98.88 87 THR B O 1
ATOM 1820 N N . SER B 1 88 ? -3.35 -20.078 1.344 1 98.88 88 SER B N 1
ATOM 1821 C CA . SER B 1 88 ? -2.727 -18.75 1.273 1 98.88 88 SER B CA 1
ATOM 1822 C C . SER B 1 88 ? -1.207 -18.859 1.364 1 98.88 88 SER B C 1
ATOM 1824 O O . SER B 1 88 ? -0.673 -19.875 1.809 1 98.88 88 SER B O 1
ATOM 1826 N N . PHE B 1 89 ? -0.558 -17.828 0.889 1 98.88 89 PHE B N 1
ATOM 1827 C CA . PHE B 1 89 ? 0.892 -17.719 0.999 1 98.88 89 PHE B CA 1
ATOM 1828 C C . PHE B 1 89 ? 1.311 -16.266 1.202 1 98.88 89 PHE B C 1
ATOM 1830 O O . PHE B 1 89 ? 0.52 -15.344 0.972 1 98.88 89 PHE B O 1
ATOM 1837 N N . VAL B 1 90 ? 2.521 -16.125 1.725 1 98.94 90 VAL B N 1
ATOM 1838 C CA . VAL B 1 90 ? 3.068 -14.805 2.029 1 98.94 90 VAL B CA 1
ATOM 1839 C C . VAL B 1 90 ? 4.375 -14.602 1.265 1 98.94 90 VAL B C 1
ATOM 1841 O O . VAL B 1 90 ? 5.258 -15.461 1.288 1 98.94 90 VAL B O 1
ATOM 1844 N N . LEU B 1 91 ? 4.477 -13.516 0.575 1 98.94 91 LEU B N 1
ATOM 1845 C CA . LEU B 1 91 ? 5.734 -13.117 -0.044 1 98.94 91 LEU B CA 1
ATOM 1846 C C . LEU B 1 91 ? 6.336 -11.914 0.672 1 98.94 91 LEU B C 1
ATOM 1848 O O . LEU B 1 91 ? 5.609 -11 1.078 1 98.94 91 LEU B O 1
ATOM 1852 N N . ASP B 1 92 ? 7.625 -11.945 0.765 1 98.88 92 ASP B N 1
ATOM 1853 C CA . ASP B 1 92 ? 8.414 -10.781 1.162 1 98.88 92 ASP B CA 1
ATOM 1854 C C . ASP B 1 92 ? 8.977 -10.055 -0.058 1 98.88 92 ASP B C 1
ATOM 1856 O O . ASP B 1 92 ? 9.422 -10.695 -1.013 1 98.88 92 ASP B O 1
ATOM 1860 N N . PHE B 1 93 ? 8.938 -8.789 0.032 1 98.94 93 PHE B N 1
ATOM 1861 C CA . PHE B 1 93 ? 9.531 -7.922 -0.973 1 98.94 93 PHE B CA 1
ATOM 1862 C C . PHE B 1 93 ? 10.547 -6.977 -0.336 1 98.94 93 PHE B C 1
ATOM 1864 O O . PHE B 1 93 ? 10.289 -6.414 0.732 1 98.94 93 PHE B O 1
ATOM 1871 N N . SER B 1 94 ? 11.664 -6.832 -0.936 1 98.81 94 SER B N 1
ATOM 1872 C CA . SER B 1 94 ? 12.68 -5.859 -0.557 1 98.81 94 SER B CA 1
ATOM 1873 C C . SER B 1 94 ? 13.109 -5.012 -1.751 1 98.81 94 SER B C 1
ATOM 1875 O O . SER B 1 94 ? 13.75 -5.512 -2.676 1 98.81 94 SER B O 1
ATOM 1877 N N . VAL B 1 95 ? 12.688 -3.768 -1.739 1 98.88 95 VAL B N 1
ATOM 1878 C CA . VAL B 1 95 ? 13.102 -2.82 -2.768 1 98.88 95 VAL B CA 1
ATOM 1879 C C . VAL B 1 95 ? 14.492 -2.279 -2.441 1 98.88 95 VAL B C 1
ATOM 1881 O O . VAL B 1 95 ? 14.719 -1.729 -1.361 1 98.88 95 VAL B O 1
ATOM 1884 N N . ARG B 1 96 ? 15.312 -2.359 -3.428 1 98.62 96 ARG B N 1
ATOM 1885 C CA . ARG B 1 96 ? 16.719 -2.031 -3.172 1 98.62 96 ARG B CA 1
ATOM 1886 C C . ARG B 1 96 ? 17.25 -1.069 -4.227 1 98.62 96 ARG B C 1
ATOM 1888 O O . ARG B 1 96 ? 16.891 -1.168 -5.402 1 98.62 96 ARG B O 1
ATOM 1895 N N . VAL B 1 97 ? 18.047 -0.152 -3.766 1 98.06 97 VAL B N 1
ATOM 1896 C CA . VAL B 1 97 ? 18.859 0.721 -4.613 1 98.06 97 VAL B CA 1
ATOM 1897 C C . VAL B 1 97 ? 20.344 0.462 -4.355 1 98.06 97 VAL B C 1
ATOM 1899 O O . VAL B 1 97 ? 20.812 0.583 -3.223 1 98.06 97 VAL B O 1
ATOM 1902 N N . ASP B 1 98 ? 21.078 0.164 -5.414 1 91.19 98 ASP B N 1
ATOM 1903 C CA . ASP B 1 98 ? 22.484 -0.174 -5.254 1 91.19 98 ASP B CA 1
ATOM 1904 C C . ASP B 1 98 ? 22.688 -1.142 -4.094 1 91.19 98 ASP B C 1
ATOM 1906 O O . ASP B 1 98 ? 23.516 -0.895 -3.211 1 91.19 98 ASP B O 1
ATOM 1910 N N . ASP B 1 99 ? 21.844 -2.102 -3.836 1 88.69 99 ASP B N 1
ATOM 1911 C CA . ASP B 1 99 ? 21.891 -3.215 -2.893 1 88.69 99 ASP B CA 1
ATOM 1912 C C . ASP B 1 99 ? 21.5 -2.764 -1.489 1 88.69 99 ASP B C 1
ATOM 1914 O O . ASP B 1 99 ? 21.609 -3.529 -0.53 1 88.69 99 ASP B O 1
ATOM 1918 N N . GLU B 1 100 ? 21.141 -1.558 -1.365 1 96.5 100 GLU B N 1
ATOM 1919 C CA . GLU B 1 100 ? 20.625 -1.066 -0.091 1 96.5 100 GLU B CA 1
ATOM 1920 C C . GLU B 1 100 ? 19.109 -1.165 -0.036 1 96.5 100 GLU B C 1
ATOM 1922 O O . GLU B 1 100 ? 18.422 -0.687 -0.938 1 96.5 100 GLU B O 1
ATOM 1927 N N . GLU B 1 101 ? 18.641 -1.798 0.979 1 98.31 101 GLU B N 1
ATOM 1928 C CA . GLU B 1 101 ? 17.203 -1.935 1.155 1 98.31 101 GLU B CA 1
ATOM 1929 C C . GLU B 1 101 ? 16.547 -0.592 1.485 1 98.31 101 GLU B C 1
ATOM 1931 O O . GLU B 1 101 ? 16.969 0.087 2.428 1 98.31 101 GLU B O 1
ATOM 1936 N N . CYS B 1 102 ? 15.602 -0.167 0.733 1 98.75 102 CYS B N 1
ATOM 1937 C CA . CYS B 1 102 ? 14.945 1.126 0.897 1 98.75 102 CYS B CA 1
ATOM 1938 C C . CYS B 1 102 ? 13.523 0.955 1.418 1 98.75 102 CYS B C 1
ATOM 1940 O O . CYS B 1 102 ? 13.102 1.678 2.32 1 98.75 102 CYS B O 1
ATOM 1942 N N . VAL B 1 103 ? 12.773 0.021 0.833 1 98.81 103 VAL B N 1
ATOM 1943 C CA . VAL B 1 103 ? 11.383 -0.238 1.186 1 98.81 103 VAL B CA 1
ATOM 1944 C C . VAL B 1 103 ? 11.148 -1.744 1.285 1 98.81 103 VAL B C 1
ATOM 1946 O O . VAL B 1 103 ? 11.641 -2.512 0.455 1 98.81 103 VAL B O 1
ATOM 1949 N N . THR B 1 104 ? 10.398 -2.186 2.281 1 98.88 104 THR B N 1
ATOM 1950 C CA . THR B 1 104 ? 10.055 -3.598 2.404 1 98.88 104 THR B CA 1
ATOM 1951 C C . THR B 1 104 ? 8.539 -3.781 2.467 1 98.88 104 THR B C 1
ATOM 1953 O O . THR B 1 104 ? 7.816 -2.871 2.877 1 98.88 104 THR B O 1
ATOM 1956 N N . GLY B 1 105 ? 8.125 -4.875 1.992 1 98.81 105 GLY B N 1
ATOM 1957 C CA . GLY B 1 105 ? 6.719 -5.254 2.037 1 98.81 105 GLY B CA 1
ATOM 1958 C C . GLY B 1 105 ? 6.508 -6.738 2.281 1 98.81 105 GLY B C 1
ATOM 1959 O O . GLY B 1 105 ? 7.254 -7.57 1.764 1 98.81 105 GLY B O 1
ATOM 1960 N N . ARG B 1 106 ? 5.613 -7.074 3.1 1 98.94 106 ARG B N 1
ATOM 1961 C CA . ARG B 1 106 ? 5.109 -8.43 3.283 1 98.94 106 ARG B CA 1
ATOM 1962 C C . ARG B 1 106 ? 3.637 -8.523 2.904 1 98.94 106 ARG B C 1
ATOM 1964 O O . ARG B 1 106 ? 2.805 -7.785 3.434 1 98.94 106 ARG B O 1
ATOM 1971 N N . THR B 1 107 ? 3.316 -9.352 1.985 1 98.94 107 THR B N 1
ATOM 1972 C CA . THR B 1 107 ? 1.969 -9.406 1.432 1 98.94 107 THR B CA 1
ATOM 1973 C C . THR B 1 107 ? 1.391 -10.812 1.566 1 98.94 107 THR B C 1
ATOM 1975 O O . THR B 1 107 ? 2.068 -11.805 1.27 1 98.94 107 THR B O 1
ATOM 1978 N N . VAL B 1 108 ? 0.172 -10.875 1.993 1 98.94 108 VAL B N 1
ATOM 1979 C CA . VAL B 1 108 ? -0.576 -12.125 2.074 1 98.94 108 VAL B CA 1
ATOM 1980 C C . VAL B 1 108 ? -1.474 -12.273 0.848 1 98.94 108 VAL B C 1
ATOM 1982 O O . VAL B 1 108 ? -2.26 -11.375 0.536 1 98.94 108 VAL B O 1
ATOM 1985 N N . TYR B 1 109 ? -1.357 -13.398 0.195 1 98.88 109 TYR B N 1
ATOM 1986 C CA . TYR B 1 109 ? -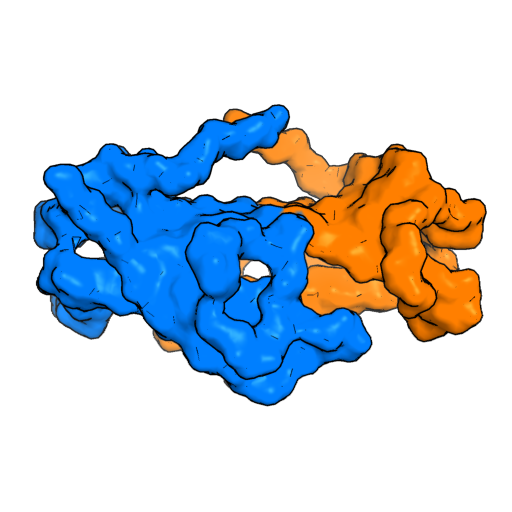2.195 -13.75 -0.946 1 98.88 109 TYR B CA 1
ATOM 1987 C C . TYR B 1 109 ? -3.057 -14.969 -0.634 1 98.88 109 TYR B C 1
ATOM 1989 O O . TYR B 1 109 ? -2.598 -15.914 0.012 1 98.88 109 TYR B O 1
ATOM 1997 N N . VAL B 1 110 ? -4.215 -14.953 -1.116 1 98.94 110 VAL B N 1
ATOM 1998 C CA . VAL B 1 110 ? -5.098 -16.109 -1.04 1 98.94 110 VAL B CA 1
ATOM 1999 C C . VAL B 1 110 ? -5.359 -16.656 -2.441 1 98.94 110 VAL B C 1
ATOM 2001 O O . VAL B 1 110 ? -5.621 -15.891 -3.373 1 98.94 110 VAL B O 1
ATOM 2004 N N . VAL B 1 111 ? -5.305 -17.938 -2.592 1 98.94 111 VAL B N 1
ATOM 2005 C CA . VAL B 1 111 ? -5.566 -18.578 -3.877 1 98.94 111 VAL B CA 1
ATOM 2006 C C . VAL B 1 111 ? -7.074 -18.75 -4.07 1 98.94 111 VAL B C 1
ATOM 2008 O O . VAL B 1 111 ? -7.773 -19.203 -3.166 1 98.94 111 VAL B O 1
ATOM 2011 N N . VAL B 1 112 ? -7.512 -18.359 -5.242 1 98.75 112 VAL B N 1
ATOM 2012 C CA . VAL B 1 112 ? -8.938 -18.422 -5.535 1 98.75 112 VAL B CA 1
ATOM 2013 C C . VAL B 1 112 ? -9.148 -19.031 -6.922 1 98.75 112 VAL B C 1
ATOM 2015 O O . VAL B 1 112 ? -8.219 -19.078 -7.73 1 98.75 112 VAL B O 1
ATOM 2018 N N . ALA B 1 113 ? -10.383 -19.422 -7.16 1 98.69 113 ALA B N 1
ATOM 2019 C CA . ALA B 1 113 ? -10.773 -19.891 -8.492 1 98.69 113 ALA B CA 1
ATOM 2020 C C . ALA B 1 113 ? -11.062 -18.719 -9.414 1 98.69 113 ALA B C 1
ATOM 2022 O O . ALA B 1 113 ? -11.625 -17.703 -8.992 1 98.69 113 ALA B O 1
ATOM 2023 N N . THR B 1 114 ? -10.805 -18.938 -10.734 1 97.94 114 THR B N 1
ATOM 2024 C CA . THR B 1 114 ? -11.07 -17.859 -11.695 1 97.94 114 THR B CA 1
ATOM 2025 C C . THR B 1 114 ? -12.562 -17.766 -12 1 97.94 114 THR B C 1
ATOM 2027 O O . THR B 1 114 ? -13.023 -16.766 -12.547 1 97.94 114 THR B O 1
ATOM 2030 N N . ASP B 1 115 ? -13.297 -18.766 -11.586 1 96.94 115 ASP B N 1
ATOM 2031 C CA . ASP B 1 115 ? -14.711 -18.781 -11.953 1 96.94 115 ASP B CA 1
ATOM 2032 C C . ASP B 1 115 ? -15.57 -18.141 -10.867 1 96.94 115 ASP B C 1
ATOM 2034 O O . ASP B 1 115 ? -16.797 -18.156 -10.945 1 96.94 115 ASP B O 1
ATOM 2038 N N . GLY B 1 116 ? -14.945 -17.719 -9.852 1 95.06 116 GLY B N 1
ATOM 2039 C CA . GLY B 1 116 ? -15.648 -16.984 -8.812 1 95.06 116 GLY B CA 1
ATOM 2040 C C . GLY B 1 116 ? -16.172 -17.891 -7.703 1 95.06 116 GLY B C 1
ATOM 2041 O O . GLY B 1 116 ? -16.891 -17.438 -6.816 1 95.06 116 GLY B O 1
ATOM 2042 N N . SER B 1 117 ? -15.766 -19.109 -7.664 1 97 117 SER B N 1
ATOM 2043 C CA . SER B 1 117 ? -16.312 -20.062 -6.695 1 97 117 SER B CA 1
ATOM 2044 C C . SER B 1 117 ? -15.617 -19.922 -5.344 1 97 117 SER B C 1
ATOM 2046 O O . SER B 1 117 ? -16.016 -20.562 -4.367 1 97 117 SER B O 1
ATOM 2048 N N . GLY B 1 118 ? -14.602 -19.141 -5.348 1 97.31 118 GLY B N 1
ATOM 2049 C CA . GLY B 1 118 ? -14.047 -18.812 -4.047 1 97.31 118 GLY B CA 1
ATOM 2050 C C . GLY B 1 118 ? -12.68 -19.422 -3.807 1 97.31 118 GLY B C 1
ATOM 2051 O O . GLY B 1 118 ? -11.953 -19.734 -4.758 1 97.31 118 GLY B O 1
ATOM 2052 N N . LYS B 1 119 ? -12.281 -19.594 -2.562 1 98.25 119 LYS B N 1
ATOM 2053 C CA . LYS B 1 119 ? -10.961 -20.016 -2.102 1 98.25 119 LYS B CA 1
ATOM 2054 C C . LYS B 1 119 ? -10.641 -21.438 -2.557 1 98.25 119 LYS B C 1
ATOM 2056 O O . LYS B 1 119 ? -11.523 -22.297 -2.574 1 98.25 119 LYS B O 1
ATOM 2061 N N . ARG B 1 120 ? -9.445 -21.609 -2.912 1 98.56 120 ARG B N 1
ATOM 2062 C CA . ARG B 1 120 ? -8.938 -22.906 -3.34 1 98.56 120 ARG B CA 1
ATOM 2063 C C . ARG B 1 120 ? -7.668 -23.281 -2.582 1 98.56 120 ARG B C 1
ATOM 2065 O O . ARG B 1 120 ? -6.875 -22.406 -2.227 1 98.56 120 ARG B O 1
ATOM 2072 N N . PRO B 1 121 ? -7.453 -24.594 -2.42 1 98.75 121 PRO B N 1
ATOM 2073 C CA . PRO B 1 121 ? -6.117 -24.984 -1.959 1 98.75 121 PRO B CA 1
ATOM 2074 C C . PRO B 1 121 ? -5.02 -24.594 -2.947 1 98.75 121 PRO B C 1
ATOM 2076 O O . PRO B 1 121 ? -5.262 -24.547 -4.156 1 98.75 121 PRO B O 1
ATOM 2079 N N . ILE B 1 122 ? -3.879 -24.344 -2.412 1 98.94 122 ILE B N 1
ATOM 2080 C CA . ILE B 1 122 ? -2.742 -24.109 -3.297 1 98.94 122 ILE B CA 1
ATOM 2081 C C . ILE B 1 122 ? -2.457 -25.359 -4.113 1 98.94 122 ILE B C 1
ATOM 2083 O O . ILE B 1 122 ? -2.133 -26.422 -3.557 1 98.94 122 ILE B O 1
ATOM 2087 N N . PRO B 1 123 ? -2.562 -25.234 -5.445 1 98.81 123 PRO B N 1
ATOM 2088 C CA . PRO B 1 123 ? -2.281 -26.422 -6.242 1 98.81 123 PRO B CA 1
ATOM 2089 C C . PRO B 1 123 ? -0.8 -26.797 -6.246 1 98.81 123 PRO B C 1
ATOM 2091 O O . PRO B 1 123 ? 0.055 -25.953 -5.988 1 98.81 123 PRO B O 1
ATOM 2094 N N . ASP B 1 124 ? -0.484 -28.016 -6.602 1 98.56 124 ASP B N 1
ATOM 2095 C CA . ASP B 1 124 ? 0.869 -28.547 -6.496 1 98.56 124 ASP B CA 1
ATOM 2096 C C . ASP B 1 124 ? 1.854 -27.719 -7.32 1 98.56 124 ASP B C 1
ATOM 2098 O O . ASP B 1 124 ? 2.975 -27.469 -6.879 1 98.56 124 ASP B O 1
ATOM 2102 N N . PHE B 1 125 ? 1.467 -27.344 -8.508 1 98.56 125 PHE B N 1
ATOM 2103 C CA . PHE B 1 125 ? 2.395 -26.641 -9.383 1 98.56 125 PHE B CA 1
ATOM 2104 C C . PHE B 1 125 ? 2.754 -25.281 -8.797 1 98.56 125 PHE B C 1
ATOM 2106 O O . PHE B 1 125 ? 3.896 -24.828 -8.914 1 98.56 125 PHE B O 1
ATOM 2113 N N . LEU B 1 126 ? 1.793 -24.609 -8.203 1 98.81 126 LEU B N 1
ATOM 2114 C CA . LEU B 1 126 ? 2.066 -23.328 -7.562 1 98.81 126 LEU B CA 1
ATOM 2115 C C . LEU B 1 126 ? 2.873 -23.516 -6.285 1 98.81 126 LEU B C 1
ATOM 2117 O O . LEU B 1 126 ? 3.781 -22.734 -5.996 1 98.81 126 LEU B O 1
ATOM 2121 N N . ARG B 1 127 ? 2.539 -24.516 -5.512 1 98.75 127 ARG B N 1
ATOM 2122 C CA . ARG B 1 127 ? 3.305 -24.828 -4.309 1 98.75 127 ARG B CA 1
ATOM 2123 C C . ARG B 1 127 ? 4.781 -25.031 -4.633 1 98.75 127 ARG B C 1
ATOM 2125 O O . ARG B 1 127 ? 5.652 -24.5 -3.945 1 98.75 127 ARG B O 1
ATOM 2132 N N . ALA B 1 128 ? 5.012 -25.812 -5.656 1 98.44 128 ALA B N 1
ATOM 2133 C CA . ALA B 1 128 ? 6.387 -26.078 -6.082 1 98.44 128 ALA B CA 1
ATOM 2134 C C . ALA B 1 128 ? 7.105 -24.781 -6.445 1 98.44 128 ALA B C 1
ATOM 2136 O O . ALA B 1 128 ? 8.289 -24.609 -6.141 1 98.44 128 ALA B O 1
ATOM 2137 N N . ALA B 1 129 ? 6.383 -23.875 -7.074 1 98.38 129 ALA B N 1
ATOM 2138 C CA . ALA B 1 129 ? 6.953 -22.609 -7.488 1 98.38 129 ALA B CA 1
ATOM 2139 C C . ALA B 1 129 ? 7.258 -21.719 -6.277 1 98.38 129 ALA B C 1
ATOM 2141 O O . ALA B 1 129 ? 8.18 -20.906 -6.316 1 98.38 129 ALA B O 1
ATOM 2142 N N . LEU B 1 130 ? 6.516 -21.891 -5.223 1 98.56 130 LEU B N 1
ATOM 2143 C CA . LEU B 1 130 ? 6.609 -21.016 -4.059 1 98.56 130 LEU B CA 1
ATOM 2144 C C . LEU B 1 130 ? 7.641 -21.531 -3.064 1 98.56 130 LEU B C 1
ATOM 2146 O O . LEU B 1 130 ? 8.055 -20.812 -2.158 1 98.56 130 LEU B O 1
ATOM 2150 N N . GLU B 1 131 ? 8.047 -22.75 -3.195 1 97.56 131 GLU B N 1
ATOM 2151 C CA . GLU B 1 131 ? 9.086 -23.344 -2.348 1 97.56 131 GLU B CA 1
ATOM 2152 C C . GLU B 1 131 ? 10.477 -23.094 -2.922 1 97.56 131 GLU B C 1
ATOM 2154 O O . GLU B 1 131 ? 10.641 -22.969 -4.137 1 97.56 131 GLU B O 1
ATOM 2159 N N . PRO B 1 132 ? 11.539 -22.984 -2.084 1 97.62 132 PRO B N 1
ATOM 2160 C CA . PRO B 1 132 ? 11.484 -23.141 -0.628 1 97.62 132 PRO B CA 1
ATOM 2161 C C . PRO B 1 132 ? 11.023 -21.875 0.08 1 97.62 132 PRO B C 1
ATOM 2163 O O . PRO B 1 132 ? 11.062 -20.781 -0.503 1 97.62 132 PRO B O 1
ATOM 2166 N N . VAL B 1 133 ? 10.539 -22.031 1.295 1 98 133 VAL B N 1
ATOM 2167 C CA . VAL B 1 133 ? 10.195 -20.922 2.164 1 98 133 VAL B CA 1
ATOM 2168 C C . VAL B 1 133 ? 11.461 -20.328 2.775 1 98 133 VAL B C 1
ATOM 2170 O O . VAL B 1 133 ? 12.133 -20.984 3.574 1 98 133 VAL B O 1
ATOM 2173 N N . GLU B 1 134 ? 11.742 -19.125 2.375 1 97.44 134 GLU B N 1
ATOM 2174 C CA . GLU B 1 134 ? 12.93 -18.391 2.822 1 97.44 134 GLU B CA 1
ATOM 2175 C C . GLU B 1 134 ? 12.617 -16.922 3.07 1 97.44 134 GLU B C 1
ATOM 2177 O O . GLU B 1 134 ? 12.891 -16.078 2.219 1 97.44 134 GLU B O 1
ATOM 2182 N N . PRO B 1 135 ? 12.164 -16.625 4.258 1 97.88 135 PRO B N 1
ATOM 2183 C CA . PRO B 1 135 ? 11.781 -15.242 4.535 1 97.88 135 PRO B CA 1
ATOM 2184 C C . PRO B 1 135 ? 12.938 -14.258 4.359 1 97.88 135 PRO B C 1
ATOM 2186 O O . PRO B 1 135 ? 14.078 -14.578 4.707 1 97.88 135 PRO B O 1
ATOM 2189 N N . LEU B 1 136 ? 12.641 -13.078 3.768 1 97.5 136 LEU B N 1
ATOM 2190 C CA . LEU B 1 136 ? 13.617 -12.008 3.639 1 97.5 136 LEU B CA 1
ATOM 2191 C C . LEU B 1 136 ? 13.578 -11.086 4.852 1 97.5 136 LEU B C 1
ATOM 2193 O O . LEU B 1 136 ? 14.57 -10.406 5.156 1 97.5 136 LEU B O 1
ATOM 2197 N N . LEU B 1 137 ? 12.383 -11 5.383 1 96.94 137 LEU B N 1
ATOM 2198 C CA . LEU B 1 137 ? 12.125 -10.008 6.422 1 96.94 137 LEU B CA 1
ATOM 2199 C C . LEU B 1 137 ? 11.938 -10.68 7.777 1 96.94 137 LEU B C 1
ATOM 2201 O O . LEU B 1 137 ? 11.484 -11.82 7.852 1 96.94 137 LEU B O 1
ATOM 2205 N N . GLY B 1 138 ? 12.414 -10.016 8.773 1 90.56 138 GLY B N 1
ATOM 2206 C CA . GLY B 1 138 ? 12.18 -10.516 10.117 1 90.56 138 GLY B CA 1
ATOM 2207 C C . GLY B 1 138 ? 10.727 -10.445 10.539 1 90.56 138 GLY B C 1
ATOM 2208 O O . GLY B 1 138 ? 9.867 -10.023 9.758 1 90.56 138 GLY B O 1
ATOM 2209 N N . ALA B 1 139 ? 10.461 -11.078 11.68 1 71.19 139 ALA B N 1
ATOM 2210 C CA . ALA B 1 139 ? 9.102 -11.039 12.211 1 71.19 139 ALA B CA 1
ATOM 2211 C C . ALA B 1 139 ? 8.641 -9.602 12.422 1 71.19 139 ALA B C 1
ATOM 2213 O O . ALA B 1 139 ? 9.445 -8.719 12.734 1 71.19 139 ALA B O 1
ATOM 2214 N N . VAL B 1 140 ? 7.551 -9.219 11.773 1 56.5 140 VAL B N 1
ATOM 2215 C CA . VAL B 1 140 ? 6.949 -7.906 11.984 1 56.5 140 VAL B CA 1
ATOM 2216 C C . VAL B 1 140 ? 6.703 -7.68 13.477 1 56.5 140 VAL B C 1
ATOM 2218 O O . VAL B 1 140 ? 6.195 -8.562 14.164 1 56.5 140 VAL B O 1
ATOM 2221 N N . SER B 1 141 ? 7.547 -6.867 14.109 1 41.72 141 SER B N 1
ATOM 2222 C CA . SER B 1 141 ? 7.312 -6.598 15.523 1 41.72 141 SER B CA 1
ATOM 2223 C C . SER B 1 141 ? 5.871 -6.172 15.781 1 41.72 141 SER B C 1
ATOM 2225 O O . SER B 1 141 ? 5.359 -5.27 15.117 1 41.72 141 SER B O 1
ATOM 2227 N N . GLY B 1 142 ? 4.914 -7.066 16.047 1 35.22 142 GLY B N 1
ATOM 2228 C CA . GLY B 1 142 ? 3.607 -6.676 16.547 1 35.22 142 GLY B CA 1
ATOM 2229 C C . GLY B 1 142 ? 3.668 -5.539 17.547 1 35.22 142 GLY B C 1
ATOM 2230 O O . GLY B 1 142 ? 4.695 -5.328 18.203 1 35.22 142 GLY B O 1
#

pLDDT: mean 96.14, std 9.71, range [35.22, 98.94]

Organism: NCBI:txid1608957